Protein 6UBC (pdb70)

Secondary structure (DSSP, 8-state):
-----SS-SSGGG--EEEESSTTHHHHTTS-SEEE-SSSS-S---TTSEE-EE---SS-SSHHHHHHHHHHHT--S--SEEE--B-TT--STT-----HHHHHHHIIIIIGGGGGGTPEEEPPBPTTGGGHHHH-HHHHHHHH-SS--SBEEEEEEESSHHHHHHHHHHHHHHH-S-EEEEEEEEEE-SSS-EE---HHHHHHHHHHHHHHHHH-TTEEEEEE---SSS-GGG-SEETTEE-HHHHHHHHHHHTT-

Radius of gyration: 17.04 Å; Cα contacts (8 Å, |Δi|>4): 560; chains: 1; bounding box: 47×42×43 Å

Solvent-accessible surface area: 10879 Å² total; per-residue (Å²): 173,112,166,188,33,133,10,66,75,22,0,85,46,24,25,1,0,0,0,11,43,104,4,5,77,74,0,101,53,58,2,0,0,11,2,7,37,47,3,71,10,94,21,96,15,113,58,17,15,40,0,14,1,0,17,0,35,11,121,68,84,95,67,2,45,70,40,34,72,48,2,139,73,30,133,104,48,10,64,2,0,1,0,0,10,23,4,22,28,85,84,131,45,5,1,87,10,65,27,66,92,0,5,74,28,0,40,74,18,0,9,63,45,90,123,114,16,4,4,0,0,0,0,0,3,23,68,10,16,49,0,89,168,64,128,20,0,39,34,0,36,98,92,17,107,44,48,5,18,0,0,1,2,2,0,14,27,58,50,37,112,14,0,100,68,0,0,56,37,3,76,121,67,45,46,59,39,0,0,0,1,14,0,0,2,0,49,43,98,118,108,103,85,31,9,82,77,46,78,72,0,30,76,7,0,72,62,0,0,47,22,0,29,90,20,127,63,0,40,0,0,0,0,4,45,26,153,57,38,7,104,64,5,70,3,34,54,159,62,55,27,28,96,0,0,93,18,0,38,92,2,1,44,137,89,97

Organism: Cryptococcus neoformans (strain H99 / ATCC 208821 / CBS 10515 / FGSC 9487) (NCBI:txid235443)

Foldseek 3Di:
DDDFFPADLQALQAQEEAEAALCCVVQAPLHAEYEHQAQWHPHDGPSHFTAGEQAEPQPLDNRNVNRLVVLQPDPDQGSEYEYYEACVDNDPSHHVNQLLSRQVCCQPRVQVSVVVRYQYEYYEHPCQLCCVPSVSVVVSQVRHPHHHQEYEYAQAELDVVSVCSRLCSRCVVPVHAYEDAEYAHFHPVPHTHADADLVSLLVRLLVVLVVLVVDPSYSHYYYHCDPDHYPSSHCADPSDGHPSVVSNSVNSNVPD

Structure (mmCIF, N/CA/C/O backbone):
data_6UBC
#
_entry.id   6UBC
#
_cell.length_a   118.410
_cell.length_b   118.410
_cell.length_c   118.410
_cell.angle_alpha   90.000
_cell.angle_beta   90.000
_cell.angle_gamma   90.000
#
_symmetry.space_group_name_H-M   'I 2 3'
#
loop_
_entity.id
_entity.type
_entity.pdbx_description
1 polymer 'Glyco_hydro_cc domain-containing protein'
2 water water
#
loop_
_atom_site.group_PDB
_atom_site.id
_atom_site.type_symbol
_atom_site.label_atom_id
_atom_site.label_alt_id
_atom_site.label_comp_id
_atom_site.label_asym_id
_atom_site.label_entity_id
_atom_site.label_seq_id
_atom_site.pdbx_PDB_ins_code
_atom_site.Cartn_x
_atom_site.Cartn_y
_atom_site.Cartn_z
_atom_site.occupancy
_atom_site.B_iso_or_equiv
_atom_site.auth_seq_id
_atom_site.auth_comp_id
_atom_site.auth_asym_id
_atom_site.auth_atom_id
_atom_site.pdbx_PDB_model_num
ATOM 1 N N . SER A 1 185 ? 20.879 11.790 72.062 1.00 47.52 184 SER A N 1
ATOM 2 C CA . SER A 1 185 ? 21.460 11.450 70.712 1.00 52.59 184 SER A CA 1
ATOM 3 C C . SER A 1 185 ? 20.354 10.847 69.835 1.00 51.93 184 SER A C 1
ATOM 4 O O . SER A 1 185 ? 19.272 10.470 70.372 1.00 50.20 184 SER A O 1
ATOM 7 N N . SER A 1 186 ? 20.549 10.815 68.524 1.00 48.78 185 SER A N 1
ATOM 8 C CA . SER A 1 186 ? 19.491 10.282 67.631 1.00 51.33 185 SER A CA 1
ATOM 9 C C . SER A 1 186 ? 19.653 8.749 67.470 1.00 51.98 185 SER A C 1
ATOM 10 O O . SER A 1 186 ? 20.739 8.215 67.848 1.00 47.78 185 SER A O 1
ATOM 13 N N . SER A 1 187 ? 18.615 8.068 66.930 1.00 52.22 186 SER A N 1
ATOM 14 C CA . SER A 1 187 ? 18.574 6.585 66.708 1.00 51.77 186 SER A CA 1
ATOM 15 C C . SER A 1 187 ? 19.524 6.202 65.544 1.00 49.28 186 SER A C 1
ATOM 16 O O . SER A 1 187 ? 19.682 7.112 64.680 1.00 46.04 186 SER A O 1
ATOM 19 N N . ASN A 1 192 ? 23.939 4.400 56.571 1.00 64.71 191 ASN A N 1
ATOM 20 C CA . ASN A 1 192 ? 24.795 5.464 57.171 1.00 61.36 191 ASN A CA 1
ATOM 21 C C . ASN A 1 192 ? 26.250 4.985 57.262 1.00 64.93 191 ASN A C 1
ATOM 22 O O . ASN A 1 192 ? 26.553 3.879 57.789 1.00 66.65 191 ASN A O 1
ATOM 27 N N . SER A 1 193 ? 27.149 5.848 56.851 1.00 61.55 192 SER A N 1
ATOM 28 C CA . SER A 1 193 ? 28.599 5.642 57.028 1.00 53.75 192 SER A CA 1
ATOM 29 C C . SER A 1 193 ? 29.041 5.518 58.511 1.00 58.61 192 SER A C 1
ATOM 30 O O . SER A 1 193 ? 28.650 6.304 59.432 1.00 53.27 192 SER A O 1
ATOM 33 N N . THR A 1 194 ? 29.957 4.593 58.757 1.00 55.61 193 THR A N 1
ATOM 34 C CA . THR A 1 194 ? 30.780 4.631 59.984 1.00 59.54 193 THR A CA 1
ATOM 35 C C . THR A 1 194 ? 31.676 5.865 59.938 1.00 56.76 193 THR A C 1
ATOM 36 O O . THR A 1 194 ? 32.137 6.312 61.039 1.00 52.78 193 THR A O 1
ATOM 40 N N . GLY A 1 195 ? 31.997 6.293 58.705 1.00 47.12 194 GLY A N 1
ATOM 41 C CA . GLY A 1 195 ? 32.958 7.363 58.458 1.00 43.34 194 GLY A CA 1
ATOM 42 C C . GLY A 1 195 ? 32.273 8.703 58.426 1.00 34.20 194 GLY A C 1
ATOM 43 O O . GLY A 1 195 ? 31.116 8.762 58.068 1.00 34.52 194 GLY A O 1
ATOM 44 N N . SER A 1 196 ? 32.996 9.712 58.824 1.00 32.52 195 SER A N 1
ATOM 45 C CA . SER A 1 196 ? 32.703 11.135 58.656 1.00 32.17 195 SER A CA 1
ATOM 46 C C . SER A 1 196 ? 33.266 11.615 57.295 1.00 32.74 195 SER A C 1
ATOM 47 O O . SER A 1 196 ? 34.267 11.026 56.732 1.00 29.74 195 SER A O 1
ATOM 50 N N . TYR A 1 197 ? 32.718 12.713 56.816 1.00 30.04 196 TYR A N 1
ATOM 51 C CA . TYR A 1 197 ? 33.135 13.329 55.531 1.00 27.89 196 TYR A CA 1
ATOM 52 C C . TYR A 1 197 ? 34.559 13.874 55.697 1.00 28.37 196 TYR A C 1
ATOM 53 O O . TYR A 1 197 ? 35.263 13.950 54.689 1.00 27.38 196 TYR A O 1
ATOM 62 N N . THR A 1 198 ? 34.946 14.305 56.898 1.00 27.74 197 THR A N 1
ATOM 63 C CA . THR A 1 198 ? 36.354 14.565 57.256 1.00 26.90 197 THR A CA 1
ATOM 64 C C . THR A 1 198 ? 36.875 13.383 58.061 1.00 27.63 197 THR A C 1
ATOM 65 O O . THR A 1 198 ? 36.529 13.260 59.241 1.00 27.89 197 THR A O 1
ATOM 69 N N . PRO A 1 199 ? 37.650 12.445 57.471 1.00 27.18 198 PRO A N 1
ATOM 70 C CA . PRO A 1 199 ? 38.033 11.224 58.190 1.00 27.17 198 PRO A CA 1
ATOM 71 C C . PRO A 1 199 ? 38.757 11.527 59.505 1.00 25.79 198 PRO A C 1
ATOM 72 O O . PRO A 1 199 ? 39.746 12.302 59.505 1.00 26.38 198 PRO A O 1
ATOM 76 N N . ASN A 1 200 ? 38.223 10.985 60.593 1.00 26.43 199 ASN A N 1
ATOM 77 C CA . ASN A 1 200 ? 38.892 11.079 61.915 1.00 28.66 199 ASN A CA 1
ATOM 78 C C . ASN A 1 200 ? 38.998 12.550 62.340 1.00 28.84 199 ASN A C 1
ATOM 79 O O . ASN A 1 200 ? 39.805 12.881 63.239 1.00 29.82 199 ASN A O 1
ATOM 84 N N . GLY A 1 201 ? 38.227 13.423 61.727 1.00 28.53 200 GLY A N 1
ATOM 85 C CA . GLY A 1 201 ? 38.247 14.869 62.028 1.00 29.06 200 GLY A CA 1
ATOM 86 C C . GLY A 1 201 ? 39.546 15.550 61.656 1.00 28.36 200 GLY A C 1
ATOM 87 O O . GLY A 1 201 ? 39.842 16.628 62.192 1.00 29.28 200 GLY A O 1
ATOM 88 N N . ILE A 1 202 ? 40.282 14.996 60.682 1.00 27.45 201 ILE A N 1
ATOM 89 C CA . ILE A 1 202 ? 41.549 15.609 60.188 1.00 24.90 201 ILE A CA 1
ATOM 90 C C . ILE A 1 202 ? 41.416 15.734 58.665 1.00 25.11 201 ILE A C 1
ATOM 91 O O . ILE A 1 202 ? 41.371 14.703 58.003 1.00 24.35 201 ILE A O 1
ATOM 96 N N . LYS A 1 203 ? 41.340 16.944 58.159 1.00 23.62 202 LYS A N 1
ATOM 97 C CA . LYS A 1 203 ? 41.146 17.105 56.689 1.00 26.07 202 LYS A CA 1
ATOM 98 C C . LYS A 1 203 ? 42.362 16.537 55.971 1.00 24.29 202 LYS A C 1
ATOM 99 O O . LYS A 1 203 ? 42.210 16.034 54.846 1.00 23.57 202 LYS A O 1
ATOM 105 N N . ALA A 1 204 ? 43.550 16.746 56.523 1.00 25.43 203 ALA A N 1
ATOM 106 C CA . ALA A 1 204 ? 44.776 16.498 55.744 1.00 24.20 203 ALA A CA 1
ATOM 107 C C . ALA A 1 204 ? 44.938 14.999 55.517 1.00 24.52 203 ALA A C 1
ATOM 108 O O . ALA A 1 204 ? 44.794 14.198 56.465 1.00 23.28 203 ALA A O 1
ATOM 110 N N . GLY A 1 205 ? 45.317 14.624 54.304 1.00 23.06 204 GLY A N 1
ATOM 111 C CA . GLY A 1 205 ? 45.670 13.257 53.982 1.00 22.90 204 GLY A CA 1
ATOM 112 C C . GLY A 1 205 ? 46.902 13.206 53.081 1.00 22.54 204 GLY A C 1
ATOM 113 O O . GLY A 1 205 ? 47.534 14.245 52.830 1.00 23.01 204 GLY A O 1
ATOM 114 N N . VAL A 1 206 ? 47.124 12.040 52.495 1.00 23.87 205 VAL A N 1
ATOM 115 C CA . VAL A 1 206 ? 48.238 11.948 51.523 1.00 24.95 205 VAL A CA 1
ATOM 116 C C . VAL A 1 206 ? 47.904 10.890 50.490 1.00 25.48 205 VAL A C 1
ATOM 117 O O . VAL A 1 206 ? 47.167 9.956 50.820 1.00 24.59 205 VAL A O 1
ATOM 121 N N . SER A 1 207 ? 48.492 11.041 49.311 1.00 24.78 206 SER A N 1
ATOM 122 C CA . SER A 1 207 ? 48.462 10.071 48.209 1.00 23.69 206 SER A CA 1
ATOM 123 C C . SER A 1 207 ? 49.804 9.343 48.196 1.00 24.23 206 SER A C 1
ATOM 124 O O . SER A 1 207 ? 50.822 10.026 48.359 1.00 23.77 206 SER A O 1
ATOM 127 N N . GLY A 1 208 ? 49.776 8.009 48.119 1.00 23.73 207 GLY A N 1
ATOM 128 C CA . GLY A 1 208 ? 50.983 7.17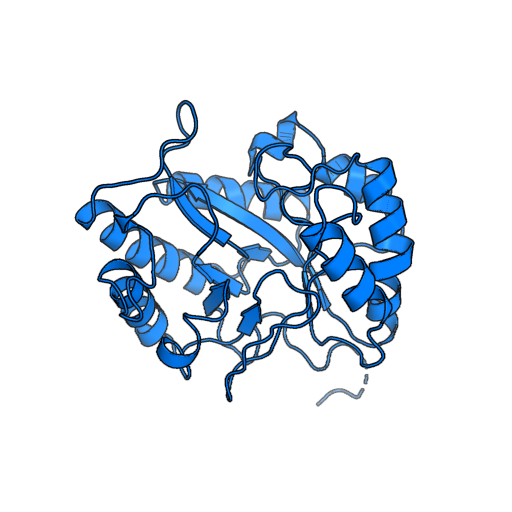8 48.062 1.00 26.27 207 GLY A CA 1
ATOM 129 C C . GLY A 1 208 ? 51.253 6.557 49.425 1.00 26.87 207 GLY A C 1
ATOM 130 O O . GLY A 1 208 ? 50.676 7.034 50.464 1.00 28.54 207 GLY A O 1
ATOM 131 N N . ASP A 1 209 ? 52.083 5.529 49.446 1.00 25.67 208 ASP A N 1
ATOM 132 C CA . ASP A 1 209 ? 52.408 4.792 50.700 1.00 25.60 208 ASP A CA 1
ATOM 133 C C . ASP A 1 209 ? 53.705 5.254 51.343 1.00 26.44 208 ASP A C 1
ATOM 134 O O . ASP A 1 209 ? 53.754 5.308 52.576 1.00 27.47 208 ASP A O 1
ATOM 139 N N . ASP A 1 210 ? 54.677 5.671 50.560 1.00 25.03 209 ASP A N 1
ATOM 140 C CA . ASP A 1 210 ? 55.995 6.057 51.116 1.00 29.97 209 ASP A CA 1
ATOM 141 C C . ASP A 1 210 ? 55.835 7.171 52.136 1.00 28.70 209 ASP A C 1
ATOM 142 O O . ASP A 1 210 ? 56.557 7.184 53.128 1.00 26.99 209 ASP A O 1
ATOM 147 N N . PRO A 1 211 ? 54.931 8.159 51.942 1.00 27.86 210 PRO A N 1
ATOM 148 C CA . PRO A 1 211 ? 54.813 9.233 52.930 1.00 27.31 210 PRO A CA 1
ATOM 149 C C . PRO A 1 211 ? 54.226 8.853 54.293 1.00 26.54 210 PRO A C 1
ATOM 150 O O . PRO A 1 211 ? 54.446 9.613 55.265 1.00 26.16 210 PRO A O 1
ATOM 154 N N . LEU A 1 212 ? 53.546 7.708 54.398 1.00 26.48 211 LEU A N 1
ATOM 155 C CA . LEU A 1 212 ? 52.699 7.463 55.590 1.00 26.83 211 LEU A CA 1
ATOM 156 C C . LEU A 1 212 ? 53.537 7.450 56.865 1.00 27.64 211 LEU A C 1
ATOM 157 O O . LEU A 1 212 ? 53.109 8.032 57.871 1.00 27.88 211 LEU A O 1
ATOM 162 N N . SER A 1 213 ? 54.668 6.745 56.857 1.00 26.79 212 SER A N 1
ATOM 163 C CA . SER A 1 213 ? 55.498 6.570 58.066 1.00 27.48 212 SER A CA 1
ATOM 164 C C . SER A 1 213 ? 55.885 7.973 58.556 1.00 27.56 212 SER A C 1
ATOM 165 O O . SER A 1 213 ? 56.091 8.142 59.771 1.00 28.18 212 SER A O 1
ATOM 168 N N . PHE A 1 214 ? 56.020 8.941 57.654 1.00 25.55 213 PHE A N 1
ATOM 169 C CA . PHE A 1 214 ? 56.473 10.318 57.988 1.00 24.81 213 PHE A CA 1
ATOM 170 C C . PHE A 1 214 ? 55.329 11.172 58.505 1.00 26.14 213 PHE A C 1
ATOM 171 O O . PHE A 1 214 ? 55.585 12.016 59.409 1.00 25.59 213 PHE A O 1
ATOM 179 N N . LEU A 1 215 ? 54.119 10.996 57.985 1.00 23.98 214 LEU A N 1
ATOM 180 C CA . LEU A 1 215 ? 52.997 11.932 58.288 1.00 25.74 214 LEU A CA 1
ATOM 181 C C . LEU A 1 215 ? 52.096 11.383 59.395 1.00 26.95 214 LEU A C 1
ATOM 182 O O . LEU A 1 215 ? 51.175 12.100 59.842 1.00 25.77 214 LEU A O 1
ATOM 187 N N . GLN A 1 216 ? 52.315 10.140 59.780 1.00 27.58 215 GLN A N 1
ATOM 188 C CA . GLN A 1 216 ? 51.482 9.440 60.778 1.00 30.26 215 GLN A CA 1
ATOM 189 C C . GLN A 1 216 ? 51.279 10.353 62.002 1.00 29.41 215 GLN A C 1
ATOM 190 O O . GLN A 1 216 ? 52.187 11.072 62.485 1.00 27.58 215 GLN A O 1
ATOM 196 N N . GLY A 1 217 ? 50.049 10.354 62.477 1.00 25.90 216 GLY A N 1
ATOM 197 C CA . GLY A 1 217 ? 49.658 11.168 63.628 1.00 28.28 216 GLY A CA 1
ATOM 198 C C . GLY A 1 217 ? 49.174 12.548 63.187 1.00 28.74 216 GLY A C 1
ATOM 199 O O . GLY A 1 217 ? 48.673 13.279 64.020 1.00 31.46 216 GLY A O 1
ATOM 200 N N . HIS A 1 218 ? 49.327 12.978 61.948 1.00 25.16 217 HIS A N 1
ATOM 201 C CA . HIS A 1 218 ? 48.900 14.353 61.543 1.00 25.13 217 HIS A CA 1
ATOM 202 C C . HIS A 1 218 ? 47.955 14.299 60.329 1.00 25.63 217 HIS A C 1
ATOM 203 O O . HIS A 1 218 ? 47.745 15.324 59.741 1.00 26.33 217 HIS A O 1
ATOM 210 N N . ILE A 1 219 ? 47.455 13.110 59.969 1.00 26.35 218 ILE A N 1
ATOM 211 C CA . ILE A 1 219 ? 46.596 12.930 58.774 1.00 26.07 218 ILE A CA 1
ATOM 212 C C . ILE A 1 219 ? 45.370 12.131 59.173 1.00 27.02 218 ILE A C 1
ATOM 213 O O . ILE A 1 219 ? 45.483 11.291 60.153 1.00 26.72 218 ILE A O 1
ATOM 218 N N . GLY A 1 220 ? 44.234 12.387 58.512 1.00 25.03 219 GLY A N 1
ATOM 219 C CA . GLY A 1 220 ? 43.000 11.635 58.749 1.00 25.47 219 GLY A CA 1
ATOM 220 C C . GLY A 1 220 ? 42.852 10.381 57.904 1.00 25.29 219 GLY A C 1
ATOM 221 O O . GLY A 1 220 ? 42.037 9.501 58.274 1.00 26.11 219 GLY A O 1
ATOM 222 N N . TRP A 1 221 ? 43.589 10.297 56.786 1.00 24.74 220 TRP A N 1
ATOM 223 C CA . TRP A 1 221 ? 43.267 9.354 55.704 1.00 22.89 220 TRP A CA 1
ATOM 224 C C . TRP A 1 221 ? 44.403 9.292 54.710 1.00 22.64 220 TRP A C 1
ATOM 225 O O . TRP A 1 221 ? 45.288 10.225 54.703 1.00 23.11 220 TRP A O 1
ATOM 236 N N . TYR A 1 222 ? 44.359 8.236 53.908 1.00 22.50 221 TYR A N 1
ATOM 237 C CA . TYR A 1 222 ? 45.381 7.999 52.889 1.00 23.93 221 TYR A CA 1
ATOM 238 C C . TYR A 1 222 ? 44.870 7.044 51.834 1.00 23.16 221 TYR A C 1
ATOM 239 O O . TYR A 1 222 ? 43.976 6.235 52.049 1.00 23.04 221 TYR A O 1
ATOM 248 N N . TYR A 1 223 ? 45.504 7.131 50.677 1.00 23.17 222 TYR A N 1
ATOM 249 C CA . TYR A 1 223 ? 45.227 6.206 49.551 1.00 23.24 222 TYR A CA 1
ATOM 250 C C . TYR A 1 223 ? 46.456 6.182 48.663 1.00 23.29 222 TYR A C 1
ATOM 251 O O . TYR A 1 223 ? 47.285 7.157 48.733 1.00 22.96 222 TYR A O 1
ATOM 260 N N . ASP A 1 224 ? 46.517 5.174 47.795 1.00 22.00 223 ASP A N 1
ATOM 261 C CA . ASP A 1 224 ? 47.733 4.927 46.979 1.00 21.94 223 ASP A CA 1
ATOM 262 C C . ASP A 1 224 ? 47.360 4.513 45.546 1.00 21.85 223 ASP A C 1
ATOM 263 O O . ASP A 1 224 ? 48.198 3.864 44.890 1.00 23.20 223 ASP A O 1
ATOM 268 N N . TRP A 1 225 ? 46.130 4.805 45.149 1.00 22.25 224 TRP A N 1
ATOM 269 C CA . TRP A 1 225 ? 45.554 4.547 43.807 1.00 21.71 224 TRP A CA 1
ATOM 270 C C . TRP A 1 225 ? 45.229 3.068 43.619 1.00 22.73 224 TRP A C 1
ATOM 271 O O . TRP A 1 225 ? 44.576 2.767 42.620 1.00 24.01 224 TRP A O 1
ATOM 282 N N . ASN A 1 226 ? 45.601 2.201 44.560 1.00 21.89 225 ASN A N 1
ATOM 283 C CA . ASN A 1 226 ? 45.232 0.757 44.479 1.00 24.34 225 ASN A CA 1
ATOM 284 C C . ASN A 1 226 ? 43.810 0.539 45.034 1.00 25.48 225 ASN A C 1
ATOM 285 O O . ASN A 1 226 ? 43.232 1.427 45.771 1.00 25.02 225 ASN A O 1
ATOM 290 N N . ALA A 1 227 ? 43.262 -0.653 44.801 1.00 26.22 226 ALA A N 1
ATOM 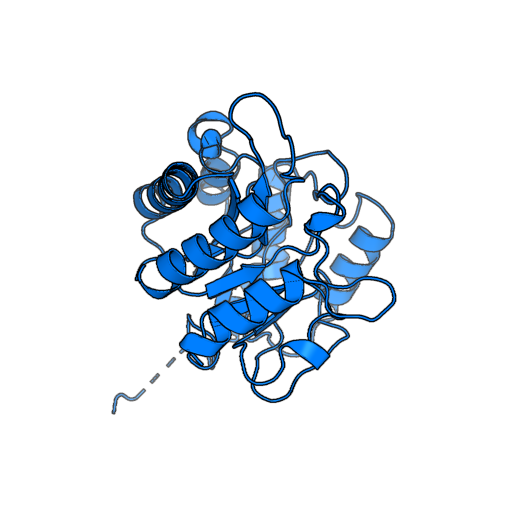291 C CA . ALA A 1 227 ? 41.926 -1.014 45.314 1.00 25.40 226 ALA A CA 1
ATOM 292 C C . ALA A 1 227 ? 41.896 -0.830 46.830 1.00 26.89 226 ALA A C 1
ATOM 293 O O . ALA A 1 227 ? 40.892 -0.236 47.363 1.00 27.08 226 ALA A O 1
ATOM 295 N N . THR A 1 228 ? 42.948 -1.291 47.501 1.00 27.22 227 THR A N 1
ATOM 296 C CA . THR A 1 228 ? 43.178 -1.140 48.946 1.00 27.73 227 THR A CA 1
ATOM 297 C C . THR A 1 228 ? 44.584 -0.611 49.125 1.00 27.67 227 THR A C 1
ATOM 298 O O . THR A 1 228 ? 45.480 -1.161 48.507 1.00 26.71 227 THR A O 1
ATOM 302 N N . PRO A 1 229 ? 44.862 0.392 49.977 1.00 27.62 228 PRO A N 1
ATOM 303 C CA . PRO A 1 229 ? 46.244 0.812 50.147 1.00 28.18 228 PRO A CA 1
ATOM 304 C C . PRO A 1 229 ? 47.094 -0.331 50.685 1.00 29.24 228 PRO A C 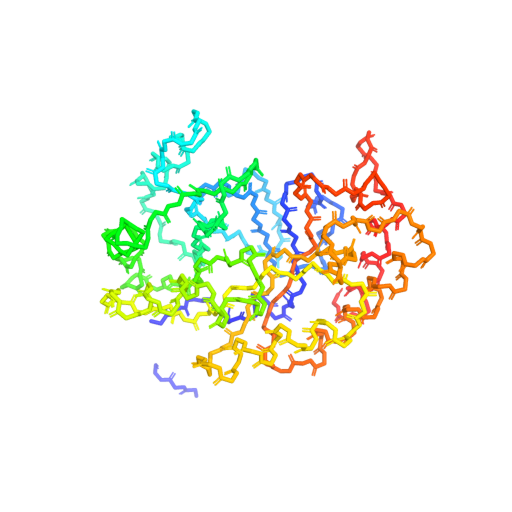1
ATOM 305 O O . PRO A 1 229 ? 46.646 -0.986 51.605 1.00 29.43 228 PRO A O 1
ATOM 309 N N . SER A 1 230 ? 48.328 -0.436 50.193 1.00 28.55 229 SER A N 1
ATOM 310 C CA . SER A 1 230 ? 49.279 -1.475 50.627 1.00 28.01 229 SER A CA 1
ATOM 311 C C . SER A 1 230 ? 49.894 -1.050 51.956 1.00 29.18 229 SER A C 1
ATOM 312 O O . SER A 1 230 ? 50.311 -1.919 52.743 1.00 29.67 229 SER A O 1
ATOM 315 N N . GLY A 1 231 ? 49.980 0.264 52.180 1.00 26.41 230 GLY A N 1
ATOM 316 C CA . GLY A 1 231 ? 50.547 0.862 53.389 1.00 30.45 230 GLY A CA 1
ATOM 317 C C . GLY A 1 231 ? 49.470 0.960 54.453 1.00 29.84 230 GLY A C 1
ATOM 318 O O . GLY A 1 231 ? 48.313 0.667 54.188 1.00 31.12 230 GLY A O 1
ATOM 319 N N . SER A 1 232 ? 49.867 1.313 55.652 1.00 32.22 231 SER A N 1
ATOM 320 C CA . SER A 1 232 ? 48.907 1.382 56.766 1.00 33.64 231 SER A CA 1
ATOM 321 C C . SER A 1 232 ? 49.466 2.411 57.715 1.00 34.99 231 SER A C 1
ATOM 322 O O . SER A 1 232 ? 50.700 2.603 57.765 1.00 35.45 231 SER A O 1
ATOM 325 N N . ALA A 1 233 ? 48.579 3.060 58.423 1.00 35.94 232 ALA A N 1
ATOM 326 C CA . ALA A 1 233 ? 48.950 3.979 59.511 1.00 37.58 232 ALA A CA 1
ATOM 327 C C . ALA A 1 233 ? 47.863 3.877 60.569 1.00 35.11 232 ALA A C 1
ATOM 328 O O . ALA A 1 233 ? 46.706 4.133 60.219 1.00 34.65 232 ALA A O 1
ATOM 330 N N . SER A 1 234 ? 48.238 3.625 61.811 1.00 34.28 233 SER A N 1
ATOM 331 C CA . SER A 1 234 ? 47.302 3.846 62.946 1.00 34.81 233 SER A CA 1
ATOM 332 C C . SER A 1 234 ? 46.875 5.343 63.022 1.00 32.20 233 SER A C 1
ATOM 333 O O . SER A 1 234 ? 47.751 6.173 62.880 1.00 33.37 233 SER A O 1
ATOM 336 N N . GLY A 1 235 ? 45.581 5.656 63.266 1.00 32.41 234 GLY A N 1
ATOM 337 C CA . GLY A 1 235 ? 45.060 7.023 63.541 1.00 32.51 234 GLY A CA 1
ATOM 338 C C . GLY A 1 235 ? 44.394 7.631 62.317 1.00 32.04 234 GLY A C 1
ATOM 339 O O . GLY A 1 235 ? 43.625 8.633 62.401 1.00 31.14 234 GLY A O 1
ATOM 340 N N . ALA A 1 236 ? 44.588 6.975 61.188 1.00 29.52 235 ALA A N 1
ATOM 341 C CA . ALA A 1 236 ? 44.095 7.460 59.884 1.00 28.05 235 ALA A CA 1
ATOM 342 C C . ALA A 1 236 ? 43.288 6.351 59.199 1.00 27.33 235 ALA A C 1
ATOM 343 O O . ALA A 1 236 ? 43.533 5.179 59.440 1.00 30.31 235 ALA A O 1
ATOM 345 N N . SER A 1 237 ? 42.373 6.714 58.309 1.00 26.58 236 SER A N 1
ATOM 346 C CA . SER A 1 237 ? 41.542 5.711 57.571 1.00 27.34 236 SER A CA 1
ATOM 347 C C . SER A 1 237 ? 42.133 5.428 56.177 1.00 25.48 236 SER A C 1
ATOM 348 O O . SER A 1 237 ? 42.357 6.387 55.406 1.00 24.53 236 SER A O 1
ATOM 351 N N . ALA A 1 238 ? 42.339 4.150 55.848 1.00 25.13 237 ALA A N 1
ATOM 352 C CA . ALA A 1 238 ? 42.593 3.693 54.465 1.00 24.52 237 ALA A CA 1
ATOM 353 C C . ALA A 1 238 ? 41.401 4.037 53.605 1.00 25.55 237 ALA A C 1
ATOM 354 O O . ALA A 1 238 ? 40.253 3.690 53.978 1.00 26.08 237 ALA A O 1
ATOM 356 N N . VAL A 1 239 ? 41.648 4.618 52.431 1.00 23.66 238 VAL A N 1
ATOM 357 C CA . VAL A 1 239 ? 40.573 4.930 51.470 1.00 22.77 238 VAL A CA 1
ATOM 358 C C . VAL A 1 239 ? 40.777 4.028 50.266 1.00 21.55 238 VAL A C 1
ATOM 359 O O . VAL A 1 239 ? 41.892 3.949 49.725 1.00 21.95 238 VAL A O 1
ATOM 363 N N . ASN A 1 240 ? 39.727 3.338 49.843 1.00 23.13 239 ASN A N 1
ATOM 364 C CA . ASN A 1 240 ? 39.776 2.416 48.692 1.00 23.33 239 ASN A CA 1
ATOM 365 C C . ASN A 1 240 ? 39.569 3.225 47.410 1.00 24.40 239 ASN A C 1
ATOM 366 O O . ASN A 1 240 ? 39.043 4.370 47.430 1.00 23.56 239 ASN A O 1
ATOM 371 N N . MET A 1 241 ? 39.962 2.657 46.291 1.00 22.89 240 MET A N 1
ATOM 372 C CA . MET A 1 241 ? 39.847 3.381 45.008 1.00 23.68 240 MET A CA 1
ATOM 373 C C . MET A 1 241 ? 39.692 2.422 43.843 1.00 24.19 240 MET A C 1
ATOM 374 O O . MET A 1 241 ? 40.257 1.319 43.894 1.00 24.76 240 MET A O 1
ATOM 379 N N . LEU A 1 242 ? 38.863 2.822 42.876 1.00 22.53 241 LEU A N 1
ATOM 380 C CA . LEU A 1 242 ? 38.845 2.182 41.532 1.00 23.32 241 LEU A CA 1
ATOM 381 C C . LEU A 1 242 ? 39.440 3.158 40.531 1.00 22.34 241 LEU A C 1
ATOM 382 O O . LEU A 1 242 ? 38.762 4.138 40.148 1.00 21.67 241 LEU A O 1
ATOM 387 N N . TRP A 1 243 ? 40.676 2.893 40.108 1.00 24.10 242 TRP A N 1
ATOM 388 C CA . TRP A 1 243 ? 41.446 3.842 39.274 1.00 23.31 242 TRP A CA 1
ATOM 389 C C . TRP A 1 243 ? 40.818 3.987 37.883 1.00 23.67 242 TRP A C 1
ATOM 390 O O . TRP A 1 243 ? 40.657 5.144 37.368 1.00 23.85 242 TRP A O 1
ATOM 401 N N . GLY A 1 244 ? 40.413 2.867 37.310 1.00 23.90 243 GLY A N 1
ATOM 402 C CA . GLY A 1 244 ? 39.937 2.861 35.928 1.00 23.04 243 GLY A CA 1
ATOM 403 C C . GLY A 1 244 ? 39.152 1.619 35.548 1.00 25.41 243 GLY A C 1
ATOM 404 O O . GLY A 1 244 ? 38.551 0.944 36.414 1.00 26.51 243 GLY A O 1
ATOM 405 N N . ALA A 1 245 ? 39.026 1.483 34.235 1.00 26.50 244 ALA A N 1
ATOM 406 C CA . ALA A 1 245 ? 38.121 0.535 33.556 1.00 29.92 244 ALA A CA 1
ATOM 407 C C . ALA A 1 245 ? 38.904 -0.756 33.313 1.00 34.48 244 ALA A C 1
ATOM 408 O O . ALA A 1 245 ? 38.302 -1.734 32.895 1.00 35.23 244 ALA A O 1
ATOM 410 N N . GLY A 1 246 ? 40.210 -0.725 33.548 1.00 34.59 245 GLY A N 1
ATOM 411 C CA . GLY A 1 246 ? 41.028 -1.961 33.539 1.00 40.29 245 GLY A CA 1
ATOM 412 C C . GLY A 1 246 ? 41.664 -2.270 32.183 1.00 37.49 245 GLY A C 1
ATOM 413 O O . GLY A 1 246 ? 41.980 -3.450 32.005 1.00 47.41 245 GLY A O 1
ATOM 414 N N . THR A 1 247 ? 41.991 -1.301 31.324 1.00 43.01 246 THR A N 1
ATOM 415 C CA . THR A 1 247 ? 42.615 -1.587 29.992 1.00 43.70 246 THR A CA 1
ATOM 416 C C . THR A 1 247 ? 43.751 -0.657 29.568 1.00 46.18 246 THR A C 1
ATOM 417 O O . THR A 1 247 ? 44.294 -0.901 28.495 1.00 52.32 246 THR A O 1
ATOM 421 N N . VAL A 1 248 ? 44.154 0.326 30.353 1.00 39.58 247 VAL A N 1
ATOM 422 C CA . VAL A 1 248 ? 45.210 1.314 29.995 1.00 41.66 247 VAL A CA 1
ATOM 423 C C . VAL A 1 248 ? 46.601 0.680 29.998 1.00 46.22 247 VAL A C 1
ATOM 424 O O . VAL A 1 248 ? 47.457 1.172 29.198 1.00 43.59 247 VAL A O 1
ATOM 428 N N . ASP A 1 249 ? 46.780 -0.377 30.797 1.00 45.58 248 ASP A N 1
ATOM 429 C CA . ASP A 1 249 ? 48.054 -1.107 31.032 1.00 38.79 248 ASP A CA 1
ATOM 430 C C . ASP A 1 249 ? 47.700 -2.186 32.068 1.00 38.68 248 ASP A C 1
ATOM 431 O O . ASP A 1 249 ? 46.501 -2.347 32.440 1.00 36.74 248 ASP A O 1
ATOM 436 N N . SER A 1 250 ? 48.649 -3.046 32.406 1.00 35.66 249 SER A N 1
ATOM 437 C CA . SER A 1 250 ? 48.437 -4.208 33.321 1.00 33.13 249 SER A CA 1
ATOM 438 C C . SER A 1 250 ? 48.179 -3.739 34.790 1.00 29.55 249 SER A C 1
ATOM 439 O O . SER A 1 250 ? 47.513 -4.437 35.554 1.00 30.12 249 SER A O 1
ATOM 442 N N . THR A 1 251 ? 48.656 -2.561 35.172 1.00 30.83 250 THR A N 1
ATOM 443 C CA . THR A 1 251 ? 48.367 -2.016 36.533 1.00 29.25 250 THR A CA 1
ATOM 444 C C . THR A 1 251 ? 46.855 -1.674 36.613 1.00 27.71 250 THR A C 1
ATOM 445 O O . THR A 1 251 ? 46.245 -2.017 37.642 1.00 30.11 250 THR A O 1
ATOM 449 N N . ASP A 1 252 ? 46.286 -1.097 35.564 1.00 27.60 251 ASP A N 1
ATOM 450 C CA . ASP A 1 252 ? 44.824 -0.761 35.489 1.00 29.02 251 ASP A CA 1
ATOM 451 C C . ASP A 1 252 ? 44.037 -2.067 35.602 1.00 29.53 251 ASP A C 1
ATOM 452 O O . ASP A 1 252 ? 43.126 -2.202 36.449 1.00 26.66 251 ASP A O 1
ATOM 457 N N . ALA A 1 253 ? 44.449 -3.100 34.870 1.00 32.91 252 ALA A N 1
ATOM 458 C CA . ALA A 1 253 ? 43.802 -4.427 34.940 1.00 32.98 252 ALA A CA 1
ATOM 459 C C . ALA A 1 253 ? 43.857 -5.009 36.358 1.00 32.51 252 ALA A C 1
ATOM 460 O O . ALA A 1 253 ? 42.840 -5.511 36.869 1.00 30.01 252 ALA A O 1
ATOM 462 N N . SER A 1 254 ? 45.021 -5.001 36.989 1.00 29.45 253 SER A N 1
ATOM 463 C CA . SER A 1 254 ? 45.229 -5.540 38.347 1.00 31.54 253 SER A CA 1
ATOM 464 C C . SER A 1 254 ? 44.341 -4.801 39.374 1.00 28.84 253 SER A C 1
ATOM 465 O O . SER A 1 254 ? 43.812 -5.421 40.321 1.00 28.07 253 SER A O 1
ATOM 468 N N . ARG A 1 255 ? 44.245 -3.458 39.247 1.00 28.18 254 ARG A N 1
ATOM 469 C CA . ARG A 1 255 ? 43.440 -2.651 40.220 1.00 26.12 254 ARG A CA 1
ATOM 470 C C . ARG A 1 255 ? 41.957 -2.968 40.090 1.00 27.41 254 ARG A C 1
ATOM 471 O O . ARG A 1 255 ? 41.292 -3.071 41.142 1.00 28.04 254 ARG A O 1
ATOM 479 N N . LEU A 1 256 ? 41.443 -3.085 38.874 1.00 26.85 255 LEU A N 1
ATOM 480 C CA . LEU A 1 256 ? 39.991 -3.381 38.680 1.00 30.35 255 LEU A CA 1
ATOM 481 C C . LEU A 1 256 ? 39.721 -4.768 39.273 1.00 31.73 255 LEU A C 1
ATOM 482 O O . LEU A 1 256 ? 38.788 -4.968 40.053 1.00 29.18 255 LEU A O 1
ATOM 487 N N . SER A 1 257 ? 40.621 -5.703 39.005 1.00 36.21 256 SER A N 1
ATOM 488 C CA . SER A 1 257 ? 40.420 -7.084 39.463 1.00 36.26 256 SER A CA 1
ATOM 489 C C . SER A 1 257 ? 40.462 -7.129 40.995 1.00 35.81 256 SER A C 1
ATOM 490 O O . SER A 1 257 ? 39.545 -7.749 41.634 1.00 34.11 256 SER A O 1
ATOM 493 N N . ALA A 1 258 ? 41.345 -6.358 41.637 1.00 34.54 257 ALA A N 1
ATOM 494 C CA . ALA A 1 258 ? 41.407 -6.321 43.117 1.00 33.80 257 ALA A CA 1
ATOM 495 C C . ALA A 1 258 ? 40.104 -5.692 43.662 1.00 32.42 257 ALA A C 1
ATOM 496 O O . ALA A 1 258 ? 39.625 -6.079 44.768 1.00 30.06 257 ALA A O 1
ATOM 498 N N . PHE A 1 259 ? 39.634 -4.647 42.989 1.00 30.91 258 PHE A N 1
ATOM 499 C CA . PHE A 1 259 ? 38.432 -3.918 43.453 1.00 30.23 258 PHE A CA 1
ATOM 500 C C . PHE A 1 259 ? 37.234 -4.876 43.426 1.00 30.64 258 PHE A C 1
ATOM 501 O O . PHE A 1 259 ? 36.476 -4.906 44.339 1.00 31.05 258 PHE A O 1
ATOM 509 N N . LYS A 1 260 ? 37.082 -5.593 42.343 1.00 33.94 259 LYS A N 1
ATOM 510 C CA . LYS A 1 260 ? 35.970 -6.572 42.209 1.00 37.25 259 LYS A CA 1
ATOM 511 C C . LYS A 1 260 ? 36.102 -7.674 43.276 1.00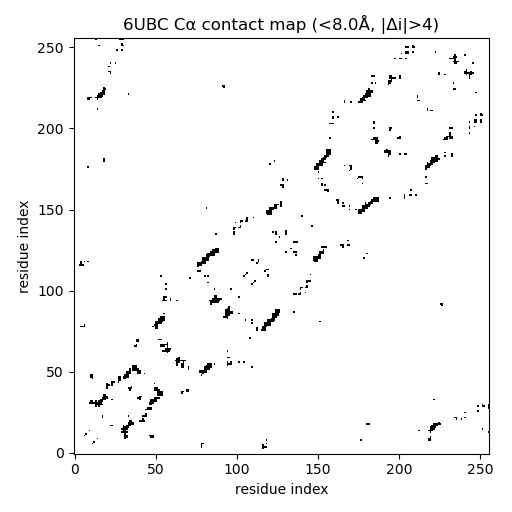 39.89 259 LYS A C 1
ATOM 512 O O . LYS A 1 260 ? 35.039 -8.152 43.656 1.00 42.37 259 LYS A O 1
ATOM 518 N N . ALA A 1 261 ? 37.287 -7.996 43.838 1.00 37.46 260 ALA A N 1
ATOM 519 C CA . ALA A 1 261 ? 37.433 -9.060 44.868 1.00 37.86 260 ALA A CA 1
ATOM 520 C C . ALA A 1 261 ? 37.206 -8.524 46.280 1.00 39.24 260 ALA A C 1
ATOM 521 O O . ALA A 1 261 ? 37.380 -9.295 47.221 1.00 38.60 260 ALA A O 1
ATOM 523 N N . LEU A 1 262 ? 36.890 -7.248 46.469 1.00 33.98 261 LEU A N 1
ATOM 524 C CA . LEU A 1 262 ? 36.631 -6.761 47.830 1.00 37.05 261 LEU A CA 1
ATOM 525 C C . LEU A 1 262 ? 35.454 -7.590 48.377 1.00 39.09 261 LEU A C 1
ATOM 526 O O . LEU A 1 262 ? 34.539 -7.905 47.588 1.00 38.24 261 LEU A O 1
ATOM 531 N N . THR A 1 263 ? 35.548 -7.970 49.647 1.00 44.03 262 THR A N 1
ATOM 532 C CA . THR A 1 263 ? 34.503 -8.733 50.381 1.00 48.28 262 THR A CA 1
ATOM 533 C C . THR A 1 263 ? 34.182 -7.960 51.651 1.00 47.42 262 THR A C 1
ATOM 534 O O . THR A 1 263 ? 33.268 -8.319 52.357 1.00 49.28 262 THR A O 1
ATOM 538 N N . THR A 1 264 ? 34.887 -6.885 51.907 1.00 44.17 263 THR A N 1
ATOM 539 C CA . THR A 1 264 ? 34.672 -6.088 53.123 1.00 43.26 263 THR A CA 1
ATOM 540 C C . THR A 1 264 ? 34.396 -4.632 52.708 1.00 41.86 263 THR A C 1
ATOM 541 O O . THR A 1 264 ? 35.107 -4.085 51.851 1.00 41.38 263 THR A O 1
ATOM 545 N N . ALA A 1 265 ? 33.345 -4.037 53.229 1.00 39.18 264 ALA A N 1
ATOM 546 C CA . ALA A 1 265 ? 32.832 -2.758 52.734 1.00 38.15 264 ALA A CA 1
ATOM 547 C C . ALA A 1 265 ? 33.844 -1.646 53.039 1.00 37.31 264 ALA A C 1
ATOM 548 O O . ALA A 1 265 ? 34.178 -1.357 54.188 1.00 34.42 264 ALA A O 1
ATOM 550 N N . PRO A 1 266 ? 34.346 -0.925 52.023 1.00 32.00 265 PRO A N 1
ATOM 551 C CA . PRO A 1 266 ? 35.149 0.263 52.301 1.00 29.12 265 PRO A CA 1
ATOM 552 C C . PRO A 1 266 ? 34.414 1.295 53.170 1.00 30.30 265 PRO A C 1
ATOM 553 O O . PRO A 1 266 ? 33.173 1.388 53.071 1.00 31.02 265 PRO A O 1
ATOM 557 N N . GLN A 1 267 ? 35.130 2.054 53.989 1.00 28.53 266 GLN A N 1
ATOM 558 C CA . GLN A 1 267 ? 34.585 3.329 54.545 1.00 29.87 266 GLN A CA 1
ATOM 559 C C . GLN A 1 267 ? 34.453 4.393 53.450 1.00 29.18 266 GLN A C 1
ATOM 560 O O . GLN A 1 267 ? 33.417 5.044 53.412 1.00 26.55 266 GLN A O 1
ATOM 566 N N . TY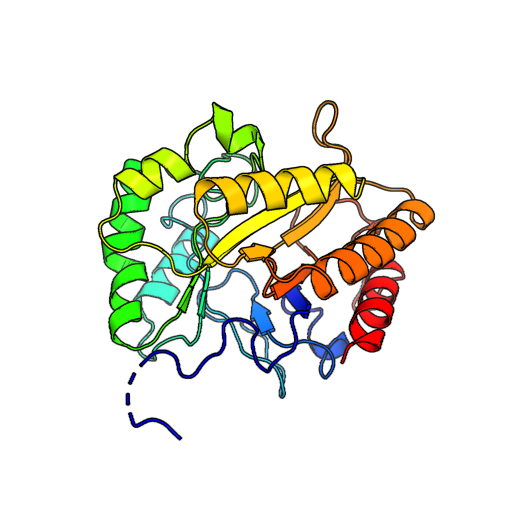R A 1 268 ? 35.414 4.477 52.525 1.00 29.24 267 TYR A N 1
ATOM 567 C CA . TYR A 1 268 ? 35.484 5.503 51.454 1.00 24.81 267 TYR A CA 1
ATOM 568 C C . TYR A 1 268 ? 35.927 4.860 50.137 1.00 25.98 267 TYR A C 1
ATOM 569 O O . TYR A 1 268 ? 36.868 4.041 50.129 1.00 26.31 267 TYR A O 1
ATOM 578 N N . ILE A 1 269 ? 35.323 5.294 49.024 1.00 23.47 268 ILE A N 1
ATOM 579 C CA . ILE A 1 269 ? 35.754 4.843 47.676 1.00 23.75 268 ILE A CA 1
ATOM 580 C C . ILE A 1 269 ? 35.991 6.069 46.824 1.00 24.23 268 ILE A C 1
ATOM 581 O O . ILE A 1 269 ? 35.013 6.848 46.644 1.00 23.13 268 ILE A O 1
ATOM 586 N N . ILE A 1 270 ? 37.232 6.268 46.386 1.00 22.58 269 ILE A N 1
ATOM 587 C CA . ILE A 1 270 ? 37.528 7.280 45.335 1.00 22.93 269 ILE A CA 1
ATOM 588 C C . ILE A 1 270 ? 37.303 6.667 43.946 1.00 23.24 269 ILE A C 1
ATOM 589 O O . ILE A 1 270 ? 37.779 5.554 43.656 1.00 23.12 269 ILE A O 1
ATOM 594 N N . GLY A 1 271 ? 36.610 7.399 43.078 1.00 23.97 270 GLY A N 1
ATOM 595 C CA . GLY A 1 271 ? 36.338 7.047 41.691 1.00 22.98 270 GLY A CA 1
ATOM 596 C C . GLY A 1 271 ? 37.527 7.314 40.775 1.00 22.95 270 GLY A C 1
ATOM 597 O O . GLY A 1 271 ? 38.640 7.679 41.228 1.00 22.09 270 GLY A O 1
ATOM 598 N N . PHE A 1 272 ? 37.270 7.183 39.490 1.00 21.23 271 PHE A N 1
ATOM 599 C CA . PHE A 1 272 ? 38.327 7.026 38.477 1.00 21.39 271 PHE A CA 1
ATOM 600 C C . PHE A 1 272 ? 39.269 8.224 38.483 1.00 21.64 271 PHE A C 1
ATOM 601 O O . PHE A 1 272 ? 38.847 9.384 38.624 1.00 22.94 271 PHE A O 1
ATOM 609 N N . GLU A 1 273 ? 40.529 7.886 38.270 1.00 21.21 272 GLU A N 1
ATOM 610 C CA . GLU A 1 273 ? 41.595 8.879 38.131 1.00 20.90 272 GLU A CA 1
ATOM 611 C C . GLU A 1 273 ? 41.526 9.567 36.773 1.00 22.32 272 GLU A C 1
ATOM 612 O O . GLU A 1 273 ? 41.905 8.932 35.791 1.00 23.13 272 GLU A O 1
ATOM 618 N N . GLU A 1 274 ? 41.106 10.831 36.687 1.00 22.16 273 GLU A N 1
ATOM 619 C CA . GLU A 1 274 ? 41.241 11.618 35.447 1.00 21.78 273 GLU A CA 1
ATOM 620 C C . GLU A 1 274 ? 40.776 10.818 34.234 1.00 22.75 273 GLU A C 1
ATOM 621 O O . GLU A 1 274 ? 41.476 10.690 33.204 1.00 24.86 273 GLU A O 1
ATOM 627 N N . PRO A 1 275 ? 39.524 10.302 34.216 1.00 22.80 274 PRO A N 1
ATOM 628 C CA . PRO A 1 275 ? 39.019 9.636 33.035 1.00 24.13 274 PRO A CA 1
ATOM 629 C C . PRO A 1 275 ? 38.930 10.579 31.824 1.00 23.92 274 PRO A C 1
ATOM 630 O O . PRO A 1 275 ? 38.821 10.069 30.658 1.00 25.76 274 PRO A O 1
ATOM 634 N N . ASP A 1 276 ? 38.920 11.887 32.066 1.00 24.99 275 ASP A N 1
ATOM 635 C CA . ASP A 1 276 ? 38.796 12.928 31.018 1.00 25.70 275 ASP A CA 1
ATOM 636 C C . ASP A 1 276 ? 40.143 13.171 30.333 1.00 28.85 275 ASP A C 1
ATOM 637 O O . ASP A 1 276 ? 40.163 13.975 29.371 1.00 31.26 275 ASP A O 1
ATOM 642 N N . CYS A 1 277 ? 41.213 12.542 30.767 1.00 31.22 276 CYS A N 1
ATOM 643 C CA . CYS A 1 277 ? 42.556 12.681 30.142 1.00 34.18 276 CYS A CA 1
ATOM 644 C C . CYS A 1 277 ? 43.021 11.342 29.585 1.00 36.97 276 CYS A C 1
ATOM 645 O O . CYS A 1 277 ? 42.733 10.291 30.189 1.00 31.36 276 CYS A O 1
ATOM 648 N N . SER A 1 278 ? 43.886 11.397 28.570 1.00 42.34 277 SER A N 1
ATOM 649 C CA . SER A 1 278 ? 44.452 10.198 27.892 1.00 45.59 277 SER A CA 1
ATOM 650 C C . SER A 1 278 ? 45.974 10.072 28.115 1.00 52.93 277 SER A C 1
ATOM 651 O O . SER A 1 278 ? 46.580 9.108 27.639 1.00 59.38 277 SER A O 1
ATOM 654 N N . THR A 1 279 ? 46.582 10.977 28.858 1.00 48.93 278 THR A N 1
ATOM 655 C CA . THR A 1 279 ? 48.051 11.032 29.028 1.00 51.82 278 THR A CA 1
ATOM 656 C C . THR A 1 279 ? 48.424 10.160 30.206 1.00 52.22 278 THR A C 1
ATOM 657 O O . THR A 1 279 ? 47.572 9.682 30.968 1.00 47.40 278 THR A O 1
ATOM 661 N N . PRO A 1 280 ? 49.718 9.847 30.357 1.00 51.84 279 PRO A N 1
ATOM 662 C CA . PRO A 1 280 ? 50.165 8.961 31.432 1.00 52.19 279 PRO A CA 1
ATOM 663 C C . PRO A 1 280 ? 49.610 9.244 32.842 1.00 43.38 279 PRO A C 1
ATOM 664 O O . PRO A 1 280 ? 49.574 10.371 33.250 1.00 51.91 279 PRO A O 1
ATOM 668 N N . GLY A 1 281 ? 49.202 8.178 33.524 1.00 40.38 280 GLY A N 1
ATOM 669 C CA . GLY A 1 281 ? 48.613 8.163 34.879 1.00 40.83 280 GLY A CA 1
ATOM 670 C C . GLY A 1 281 ? 47.170 8.690 34.931 1.00 34.84 280 GLY A C 1
ATOM 671 O O . GLY A 1 281 ? 46.652 8.866 36.090 1.00 36.83 280 GLY A O 1
ATOM 672 N N . SER A 1 282 ? 46.551 8.888 33.770 1.00 33.48 281 SER A N 1
ATOM 673 C CA . SER A 1 282 ? 45.089 9.159 33.601 1.00 29.92 281 SER A CA 1
ATOM 674 C C . SER A 1 282 ? 44.365 7.922 33.032 1.00 30.23 281 SER A C 1
ATOM 675 O O . SER A 1 282 ? 44.963 7.174 32.215 1.00 28.62 281 SER A O 1
ATOM 678 N N . SER A 1 283 ? 43.120 7.674 33.455 1.00 25.43 282 SER A N 1
ATOM 679 C CA . SER A 1 283 ? 42.367 6.433 33.185 1.00 26.35 282 SER A CA 1
ATOM 680 C C . SER A 1 283 ? 41.713 6.430 31.796 1.00 26.60 282 SER A C 1
ATOM 681 O O . SER A 1 283 ? 41.372 5.343 31.325 1.00 28.32 282 SER A O 1
ATOM 684 N N . ASN A 1 284 ? 41.506 7.566 31.166 1.00 25.80 283 ASN A N 1
ATOM 685 C CA . ASN A 1 284 ? 41.051 7.641 29.752 1.00 26.24 283 ASN A CA 1
ATOM 686 C C . ASN A 1 284 ? 39.806 6.768 29.502 1.00 28.28 283 ASN A C 1
ATOM 687 O O . ASN A 1 284 ? 39.841 5.779 28.708 1.00 26.70 283 ASN A O 1
ATOM 692 N N . ILE A 1 285 ? 38.671 7.157 30.096 1.00 27.22 284 ILE A N 1
ATOM 693 C CA . ILE A 1 285 ? 37.387 6.414 29.978 1.00 26.56 284 ILE A CA 1
ATOM 694 C C . ILE A 1 285 ? 36.328 7.319 29.315 1.00 27.06 284 ILE A C 1
ATOM 695 O O . ILE A 1 285 ? 36.095 8.434 29.771 1.00 27.69 284 ILE A O 1
ATOM 700 N N . ALA A 1 286 ? 35.647 6.825 28.283 1.00 26.93 285 ALA A N 1
ATOM 701 C CA . ALA A 1 286 ? 34.476 7.517 27.712 1.00 25.85 285 ALA A CA 1
ATOM 702 C C . ALA A 1 286 ? 33.400 7.640 28.806 1.00 27.30 285 ALA A C 1
ATOM 703 O O . ALA A 1 286 ? 33.195 6.702 29.589 1.00 27.11 285 ALA A O 1
ATOM 705 N N . VAL A 1 287 ? 32.677 8.749 28.796 1.00 27.00 286 VAL A N 1
ATOM 706 C CA . VAL A 1 287 ? 31.594 8.996 29.759 1.00 28.25 286 VAL A CA 1
ATOM 707 C C . VAL A 1 287 ? 30.683 7.790 29.904 1.00 27.13 286 VAL A C 1
ATOM 708 O O . VAL A 1 287 ? 30.435 7.382 31.077 1.00 25.80 286 VAL A O 1
ATOM 712 N N . ALA A 1 288 ? 30.135 7.272 28.811 1.00 28.03 287 ALA A N 1
ATOM 713 C CA . ALA A 1 288 ? 29.096 6.240 28.915 1.00 29.99 287 ALA A CA 1
ATOM 714 C C . ALA A 1 288 ? 29.680 4.989 29.563 1.00 27.47 287 ALA A C 1
ATOM 715 O O . ALA A 1 288 ? 28.929 4.347 30.369 1.00 27.44 287 ALA A O 1
ATOM 717 N N . ASP A 1 289 ? 30.903 4.595 29.194 1.00 27.03 288 ASP A N 1
ATOM 718 C CA . ASP A 1 289 ? 31.571 3.412 29.795 1.00 28.12 288 ASP A CA 1
ATOM 719 C C . ASP A 1 289 ? 31.794 3.679 31.290 1.00 25.81 288 ASP A C 1
ATOM 720 O O . ASP A 1 289 ? 31.602 2.762 32.139 1.00 28.12 288 ASP A O 1
ATOM 725 N N . ALA A 1 290 ? 32.163 4.920 31.633 1.00 25.38 289 ALA A N 1
ATOM 726 C CA . ALA A 1 290 ? 32.491 5.181 33.054 1.00 24.01 289 ALA A CA 1
ATOM 727 C C . ALA A 1 290 ? 31.218 5.125 33.905 1.00 24.95 289 ALA A C 1
ATOM 728 O O . ALA A 1 290 ? 31.258 4.641 35.095 1.00 25.61 289 ALA A O 1
ATOM 730 N N . ALA A 1 291 ? 30.135 5.667 33.353 1.00 24.45 290 ALA A N 1
ATOM 731 C CA . ALA A 1 291 ? 28.845 5.729 34.072 1.00 24.60 290 ALA A CA 1
ATOM 732 C C . ALA A 1 291 ? 28.408 4.302 34.415 1.00 24.78 290 ALA A C 1
ATOM 733 O O . ALA A 1 291 ? 28.051 4.041 35.558 1.00 25.70 290 ALA A O 1
ATOM 735 N N . SER A 1 292 ? 28.414 3.414 33.415 1.00 26.05 291 SER A N 1
ATOM 736 C CA . SER A 1 292 ? 28.013 2.002 33.580 1.00 26.81 291 SER A CA 1
ATOM 737 C C . SER A 1 292 ? 28.911 1.328 34.635 1.00 27.02 291 SER A C 1
ATOM 738 O O . SER A 1 292 ? 28.358 0.634 35.499 1.00 26.08 291 SER A O 1
ATOM 741 N N . LEU A 1 293 ? 30.234 1.560 34.636 1.00 24.58 292 LEU A N 1
ATOM 742 C CA . LEU A 1 293 ? 31.165 0.909 35.600 1.00 24.84 292 LEU A CA 1
ATOM 743 C C . LEU A 1 293 ? 30.900 1.437 37.017 1.00 24.06 292 LEU A C 1
ATOM 744 O O . LEU A 1 293 ? 30.889 0.656 37.956 1.00 25.46 292 LEU A O 1
ATOM 749 N N . TRP A 1 294 ? 30.733 2.760 37.135 1.00 23.29 293 TRP A N 1
ATOM 750 C CA . TRP A 1 294 ? 30.386 3.421 38.398 1.00 23.69 293 TRP A CA 1
ATOM 751 C C . TRP A 1 294 ? 29.142 2.735 38.986 1.00 23.51 293 TRP A C 1
ATOM 752 O O . TRP A 1 294 ? 29.187 2.253 40.127 1.00 22.50 293 TRP A O 1
ATOM 763 N N . ASP A 1 295 ? 28.102 2.613 38.188 1.00 23.93 294 ASP A N 1
ATOM 764 C CA . ASP A 1 295 ? 26.805 2.099 38.648 1.00 25.09 294 ASP A CA 1
ATOM 765 C C . ASP A 1 295 ? 26.922 0.616 39.012 1.00 26.97 294 ASP A C 1
ATOM 766 O O . ASP A 1 295 ? 26.414 0.252 40.077 1.00 26.12 294 ASP A O 1
ATOM 771 N N . SER A 1 296 ? 27.671 -0.168 38.250 1.00 26.38 295 SER A N 1
ATOM 772 C CA . SER A 1 296 ? 27.712 -1.631 38.444 1.00 26.60 295 SER A CA 1
ATOM 773 C C . SER A 1 296 ? 28.674 -2.032 39.536 1.00 27.55 295 SER A C 1
ATOM 774 O O . SER A 1 296 ? 28.434 -3.061 40.152 1.00 27.42 295 SER A O 1
ATOM 777 N N . THR A 1 297 ? 29.756 -1.302 39.755 1.00 27.65 296 THR A N 1
ATOM 778 C CA . THR A 1 297 ? 30.950 -1.772 40.508 1.00 27.72 296 THR A CA 1
ATOM 779 C C . THR A 1 297 ? 31.262 -0.917 41.740 1.00 24.92 296 THR A C 1
ATOM 780 O O . THR A 1 297 ? 31.616 -1.483 42.744 1.00 24.60 296 THR A O 1
ATOM 784 N N . ILE A 1 298 ? 31.062 0.418 41.672 1.00 25.44 297 ILE A N 1
ATOM 785 C CA . ILE A 1 298 ? 31.274 1.345 42.807 1.00 24.48 297 ILE A CA 1
ATOM 786 C C . ILE A 1 298 ? 29.965 1.522 43.598 1.00 25.27 297 ILE A C 1
ATOM 787 O O . ILE A 1 298 ? 29.963 1.252 44.845 1.00 26.74 297 ILE A O 1
ATOM 792 N N . ALA A 1 299 ? 28.901 1.943 42.937 1.00 27.23 298 ALA A N 1
ATOM 793 C CA . ALA A 1 299 ? 27.594 2.273 43.584 1.00 29.10 298 ALA A CA 1
ATOM 794 C C . ALA A 1 299 ? 27.073 1.188 44.532 1.00 29.56 298 ALA A C 1
ATOM 795 O O . ALA A 1 299 ? 26.542 1.534 45.595 1.00 28.27 298 ALA A O 1
ATOM 797 N N . PRO A 1 300 ? 27.165 -0.129 44.235 1.00 29.32 299 PRO A N 1
ATOM 798 C CA . PRO A 1 300 ? 26.604 -1.123 45.152 1.00 31.96 299 PRO A CA 1
ATOM 799 C C . PRO A 1 300 ? 27.097 -0.986 46.600 1.00 32.56 299 PRO A C 1
ATOM 800 O O . PRO A 1 300 ? 26.373 -1.365 47.522 1.00 30.53 299 PRO A O 1
ATOM 804 N N . TRP A 1 301 ? 28.325 -0.484 46.820 1.00 28.43 300 TRP A N 1
ATOM 805 C CA . TRP A 1 301 ? 28.896 -0.379 48.179 1.00 29.65 300 TRP A CA 1
ATOM 806 C C . TRP A 1 301 ? 28.168 0.682 48.991 1.00 28.90 300 TRP A C 1
ATOM 807 O O . TRP A 1 301 ? 28.234 0.626 50.241 1.00 31.31 300 TRP A O 1
ATOM 818 N N . LYS A 1 302 ? 27.507 1.636 48.358 1.00 30.87 301 LYS A N 1
ATOM 819 C CA . LYS A 1 302 ? 26.810 2.698 49.105 1.00 37.02 301 LYS A CA 1
ATOM 820 C C . LYS A 1 302 ? 25.805 2.033 50.086 1.00 38.52 301 LYS A C 1
ATOM 821 O O . LYS A 1 302 ? 25.711 2.501 51.240 1.00 36.75 301 LYS A O 1
ATOM 827 N N . ASP A 1 303 ? 25.185 0.919 49.662 1.00 39.58 302 ASP A N 1
ATOM 828 C CA . ASP A 1 303 ? 24.199 0.118 50.440 1.00 45.07 302 ASP A CA 1
ATOM 829 C C . ASP A 1 303 ? 24.846 -0.453 51.702 1.00 41.61 302 ASP A C 1
ATOM 830 O O . ASP A 1 303 ? 24.162 -0.764 52.641 1.00 42.08 302 ASP A O 1
ATOM 835 N N . GLN A 1 304 ? 26.144 -0.624 51.692 1.00 36.55 303 GLN A N 1
ATOM 836 C CA . GLN A 1 304 ? 26.878 -1.181 52.824 1.00 37.57 303 GLN A CA 1
ATOM 837 C C . GLN A 1 304 ? 27.501 -0.040 53.617 1.00 37.51 303 GLN A C 1
ATOM 838 O O . GLN A 1 304 ? 28.289 -0.342 54.469 1.00 38.68 303 GLN A O 1
ATOM 844 N N . GLY A 1 305 ? 27.180 1.219 53.353 1.00 33.89 304 GLY A N 1
ATOM 845 C CA . GLY A 1 305 ? 27.746 2.279 54.186 1.00 34.84 304 GLY A CA 1
ATOM 846 C C . GLY A 1 305 ? 28.922 3.019 53.548 1.00 33.31 304 GLY A C 1
ATOM 847 O O . GLY A 1 305 ? 29.383 4.016 54.171 1.00 30.09 304 GLY A O 1
ATOM 848 N N . SER A 1 306 ? 29.388 2.621 52.366 1.00 30.79 305 SER A N 1
ATOM 849 C CA . SER A 1 306 ? 30.602 3.251 51.762 1.00 28.20 305 SER A CA 1
ATOM 850 C C . SER A 1 306 ? 30.242 4.682 51.364 1.00 28.45 305 SER A C 1
ATOM 851 O O . SER A 1 306 ? 29.119 4.900 50.827 1.00 28.92 305 SER A O 1
ATOM 854 N N . ILE A 1 307 ? 31.115 5.634 51.681 1.00 27.42 306 ILE A N 1
ATOM 855 C CA . ILE A 1 307 ? 31.019 7.020 51.161 1.00 26.73 306 ILE A CA 1
ATOM 856 C C . ILE A 1 307 ? 31.609 7.053 49.732 1.00 28.58 306 ILE A C 1
ATOM 857 O O . ILE A 1 307 ? 32.785 6.593 49.562 1.00 25.61 306 ILE A O 1
ATOM 862 N N . LEU A 1 308 ? 30.855 7.577 48.750 1.00 25.62 307 LEU A N 1
ATOM 863 C CA . LEU A 1 308 ? 31.271 7.583 47.330 1.00 26.38 307 LEU A CA 1
ATOM 864 C C . LEU A 1 308 ? 31.850 8.942 46.948 1.00 26.14 307 LEU A C 1
ATOM 865 O O . LEU A 1 308 ? 31.199 9.981 47.091 1.00 24.77 307 LEU A O 1
ATOM 870 N N . ILE A 1 309 ? 33.101 8.911 46.499 1.00 23.50 308 ILE A N 1
ATOM 871 C CA . ILE A 1 309 ? 33.815 10.110 46.025 1.00 23.36 308 ILE A CA 1
ATOM 872 C C . ILE A 1 309 ? 33.882 10.023 44.491 1.00 22.97 308 ILE A C 1
ATOM 873 O O . ILE A 1 309 ? 34.261 9.006 43.951 1.00 22.46 308 ILE A O 1
ATOM 878 N N . SER A 1 310 ? 33.572 11.106 43.811 1.00 22.69 309 SER A N 1
ATOM 879 C CA . SER A 1 310 ? 33.372 11.132 42.335 1.00 21.22 309 SER A CA 1
ATOM 880 C C . SER A 1 310 ? 34.707 10.847 41.649 1.00 20.26 309 SER A C 1
ATOM 881 O O . SER A 1 310 ? 35.783 10.933 42.264 1.00 22.25 309 SER A O 1
ATOM 884 N N . PRO A 1 311 ? 34.679 10.554 40.324 1.00 21.83 310 PRO A N 1
ATOM 885 C CA . PRO A 1 311 ? 35.909 10.637 39.542 1.00 22.02 310 PRO A CA 1
ATOM 886 C C . PRO A 1 311 ? 36.509 12.047 39.604 1.00 22.97 310 PRO A C 1
ATOM 887 O O . PRO A 1 311 ? 35.802 13.029 39.836 1.00 22.93 310 PRO A O 1
ATOM 891 N N . SER A 1 312 ? 37.816 12.124 39.384 1.00 21.73 311 SER A N 1
ATOM 892 C CA . SER A 1 312 ? 38.572 13.385 39.336 1.00 20.52 311 SER A CA 1
ATOM 893 C C . SER A 1 312 ? 38.702 13.877 37.896 1.00 21.24 311 SER A C 1
ATOM 894 O O . SER A 1 312 ? 39.204 13.127 37.083 1.00 20.39 311 SER A O 1
ATOM 897 N N . MET A 1 313 ? 38.457 15.166 37.673 1.00 21.32 312 MET A N 1
ATOM 898 C CA . MET A 1 313 ? 38.681 15.787 36.339 1.00 22.05 312 MET A CA 1
ATOM 899 C C . MET A 1 313 ? 40.106 16.373 36.230 1.00 22.23 312 MET A C 1
ATOM 900 O O . MET A 1 313 ? 40.471 17.340 36.947 1.00 23.99 312 MET A O 1
ATOM 905 N N . CYS A 1 314 ? 40.831 15.944 35.216 1.00 24.53 313 CYS A N 1
ATOM 906 C CA . CYS A 1 314 ? 42.157 16.571 34.938 1.00 25.63 313 CYS A CA 1
ATOM 907 C C . CYS A 1 314 ? 41.933 17.997 34.451 1.00 24.31 313 CYS A C 1
ATOM 908 O O . CYS A 1 314 ? 42.836 18.787 34.656 1.00 25.36 313 CYS A O 1
ATOM 911 N N . HIS A 1 315 ? 40.782 18.307 33.848 1.00 23.28 314 HIS A N 1
ATOM 912 C CA . HIS A 1 315 ? 40.521 19.635 33.210 1.00 23.65 314 HIS A CA 1
ATOM 913 C C . HIS A 1 315 ? 40.171 20.686 34.268 1.00 23.12 314 HIS A C 1
ATOM 914 O O . HIS A 1 315 ? 39.973 21.830 33.874 1.00 23.60 314 HIS A O 1
ATOM 921 N N . GLN A 1 316 ? 40.063 20.320 35.546 1.00 22.69 315 GLN A N 1
ATOM 922 C CA . GLN A 1 316 ? 39.845 21.280 36.665 1.00 23.65 315 GLN A CA 1
ATOM 923 C C . GLN A 1 316 ? 38.576 22.082 36.315 1.00 24.53 315 GLN A C 1
ATOM 924 O O . GLN A 1 316 ? 37.579 21.477 35.877 1.00 24.46 315 GLN A O 1
ATOM 930 N N . ALA A 1 317 ? 38.620 23.411 36.406 1.00 24.11 316 ALA A N 1
ATOM 931 C CA . ALA A 1 317 ? 37.381 24.194 36.246 1.00 23.66 316 ALA A CA 1
ATOM 932 C C . ALA A 1 317 ? 37.027 24.291 34.764 1.00 24.97 316 ALA A C 1
ATOM 933 O O . ALA A 1 317 ? 35.855 24.595 34.457 1.00 23.62 316 ALA A O 1
ATOM 935 N N . ALA A 1 318 ? 37.942 23.941 33.868 1.00 23.43 317 ALA A N 1
ATOM 936 C CA . ALA A 1 318 ? 37.616 23.897 32.430 1.00 24.97 317 ALA A CA 1
ATOM 937 C C . ALA A 1 318 ? 36.668 22.727 32.073 1.00 25.85 317 ALA A C 1
ATOM 938 O O . ALA A 1 318 ? 36.255 22.565 30.916 1.00 25.30 317 ALA A O 1
ATOM 940 N N . GLU A 1 319 ? 36.361 21.893 33.051 1.00 24.83 318 GLU A N 1
ATOM 941 C CA . GLU A 1 319 ? 35.254 20.908 32.954 1.00 26.27 318 GLU A CA 1
ATOM 942 C C . GLU A 1 319 ? 33.964 21.632 32.542 1.00 24.74 318 GLU A C 1
ATOM 943 O O . GLU A 1 319 ? 33.101 20.997 31.942 1.00 25.83 318 GLU A O 1
ATOM 949 N N . GLU A 1 320 ? 33.834 22.927 32.818 1.00 24.12 319 GLU A N 1
ATOM 950 C CA . GLU A 1 320 ? 32.709 23.750 32.313 1.00 25.31 319 GLU A CA 1
ATOM 951 C C . GLU A 1 320 ? 32.543 23.565 30.792 1.00 26.63 319 GLU A C 1
ATOM 952 O O . GLU A 1 320 ? 31.417 23.542 30.332 1.00 26.63 319 GLU A O 1
ATOM 958 N N . TYR A 1 321 ? 33.657 23.461 30.074 1.00 27.09 320 TYR A N 1
ATOM 959 C CA . TYR A 1 321 ? 33.681 23.366 28.606 1.00 26.81 320 TYR A CA 1
ATOM 960 C C . TYR A 1 321 ? 33.816 21.911 28.161 1.00 28.50 320 TYR A C 1
ATOM 961 O O . TYR A 1 321 ? 33.200 21.577 27.128 1.00 29.05 320 TYR A O 1
ATOM 970 N N . THR A 1 322 ? 34.610 21.069 28.813 1.00 29.28 321 THR A N 1
ATOM 971 C CA . THR A 1 322 ? 34.804 19.657 28.334 1.00 29.10 321 THR A CA 1
ATOM 972 C C . THR A 1 322 ? 33.556 18.818 28.644 1.00 29.20 321 THR A C 1
ATOM 973 O O . THR A 1 322 ? 33.271 17.909 27.866 1.00 27.45 321 THR A O 1
ATOM 977 N N . LYS A 1 323 ? 32.846 19.113 29.744 1.00 27.53 322 LYS A N 1
ATOM 978 C CA . LYS A 1 323 ? 31.545 18.467 30.087 1.00 28.68 322 LYS A CA 1
ATOM 979 C C . LYS A 1 323 ? 31.678 16.940 30.206 1.00 27.58 322 LYS A C 1
ATOM 980 O O . LYS A 1 323 ? 30.698 16.233 29.919 1.00 26.36 322 LYS A O 1
ATOM 986 N N . TRP A 1 324 ? 32.755 16.442 30.800 1.00 26.88 323 TRP A N 1
ATOM 987 C CA . TRP A 1 3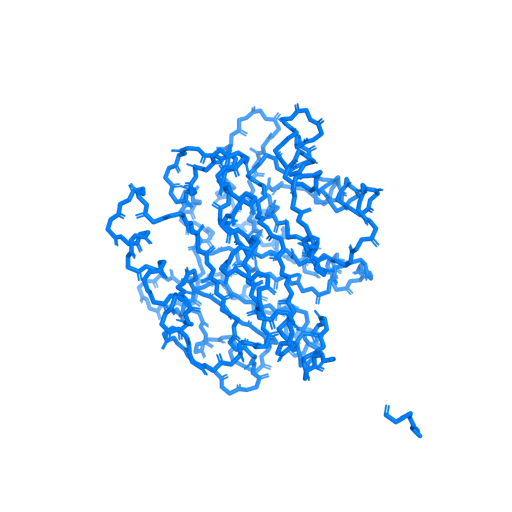24 ? 32.866 14.998 31.115 1.00 24.57 323 TRP A CA 1
ATOM 988 C C . TRP A 1 324 ? 32.029 14.688 32.360 1.00 23.98 323 TRP A C 1
ATOM 989 O O . TRP A 1 324 ? 31.117 13.820 32.303 1.00 24.62 323 TRP A O 1
ATOM 1000 N N . LEU A 1 325 ? 32.352 15.356 33.469 1.00 23.89 324 LEU A N 1
ATOM 1001 C CA . LEU A 1 325 ? 31.674 15.081 34.734 1.00 22.94 324 LEU A CA 1
ATOM 1002 C C . LEU A 1 325 ? 30.191 15.397 34.593 1.00 23.59 324 LEU A C 1
ATOM 1003 O O . LEU A 1 325 ? 29.346 14.724 35.220 1.00 24.48 324 LEU A O 1
ATOM 1008 N N . SER A 1 326 ? 29.863 16.480 33.908 1.00 24.36 325 SER A N 1
ATOM 1009 C CA . SER A 1 326 ? 28.439 16.901 33.818 1.00 25.46 325 SER A CA 1
ATOM 1010 C C . SER A 1 326 ? 27.658 15.834 33.061 1.00 25.91 325 SER A C 1
ATOM 1011 O O . SER A 1 326 ? 26.513 15.516 33.479 1.00 25.63 325 SER A O 1
ATOM 1014 N N . ALA A 1 327 ? 28.212 15.319 31.980 1.00 24.11 326 ALA A N 1
ATOM 1015 C CA . ALA A 1 327 ? 27.513 14.230 31.250 1.00 25.93 326 ALA A CA 1
ATOM 1016 C C . ALA A 1 327 ? 27.479 12.966 32.101 1.00 24.35 326 ALA A C 1
ATOM 1017 O O . ALA A 1 327 ? 26.459 12.278 32.104 1.00 24.27 326 ALA A O 1
ATOM 1019 N N . PHE A 1 328 ? 28.560 12.628 32.776 1.00 23.16 327 PHE A N 1
ATOM 1020 C CA . PHE A 1 328 ? 28.651 11.445 33.665 1.00 23.95 327 PHE A CA 1
ATOM 1021 C C . PHE A 1 328 ? 27.554 11.547 34.726 1.00 25.73 327 PHE A C 1
ATOM 1022 O O . PHE A 1 328 ? 26.851 10.580 35.014 1.00 25.02 327 PHE A O 1
ATOM 1030 N N . SER A 1 329 ? 27.382 12.723 35.307 1.00 24.47 328 SER A N 1
ATOM 1031 C CA . SER A 1 329 ? 26.398 12.974 36.384 1.00 25.85 328 SER A CA 1
ATOM 1032 C C . SER A 1 329 ? 24.983 12.727 35.875 1.00 26.27 328 SER A C 1
ATOM 1033 O O . SER A 1 329 ? 24.147 12.182 36.655 1.00 27.32 328 SER A O 1
ATOM 1036 N N . SER A 1 330 ? 24.728 13.125 34.639 1.00 27.83 329 SER A N 1
ATOM 1037 C CA . SER A 1 330 ? 23.446 12.920 33.937 1.00 31.29 329 SER A CA 1
ATOM 1038 C C . SER A 1 330 ? 23.164 11.441 33.743 1.00 32.22 329 SER A C 1
ATOM 1039 O O . SER A 1 330 ? 21.991 11.048 33.939 1.00 31.43 329 SER A O 1
ATOM 1042 N N . GLN A 1 331 ? 24.177 10.654 33.421 1.00 27.62 330 GLN A N 1
ATOM 1043 C CA . GLN A 1 331 ? 24.045 9.216 33.025 1.00 27.85 330 GLN A CA 1
ATOM 1044 C C . GLN A 1 331 ? 24.056 8.232 34.199 1.00 26.76 330 GLN A C 1
ATOM 1045 O O . GLN A 1 331 ? 23.427 7.216 34.072 1.00 30.27 330 GLN A O 1
ATOM 1051 N N . ILE A 1 332 ? 24.676 8.528 35.320 1.00 26.08 331 ILE A N 1
ATOM 1052 C CA . ILE A 1 332 ? 24.725 7.598 36.485 1.00 25.81 331 ILE A CA 1
ATOM 1053 C C . ILE A 1 332 ? 23.370 7.558 37.179 1.00 27.66 331 ILE A C 1
ATOM 1054 O O . ILE A 1 332 ? 22.663 8.551 37.212 1.00 26.77 331 ILE A O 1
ATOM 1059 N N . SER A 1 333 ? 23.059 6.390 37.762 1.00 26.55 332 SER A N 1
ATOM 1060 C CA . SER A 1 333 ? 21.798 6.188 38.510 1.00 26.90 332 SER A CA 1
ATOM 1061 C C . SER A 1 333 ? 22.022 6.463 39.980 1.00 26.45 332 SER A C 1
ATOM 1062 O O . SER A 1 333 ? 21.048 6.805 40.672 1.00 26.71 332 SER A O 1
ATOM 1065 N N . THR A 1 334 ? 23.203 6.193 40.498 1.00 26.71 333 THR A N 1
ATOM 1066 C CA . THR A 1 334 ? 23.551 6.457 41.929 1.00 27.39 333 THR A CA 1
ATOM 1067 C C . THR A 1 334 ? 24.573 7.580 41.966 1.00 27.02 333 THR A C 1
ATOM 1068 O O . THR A 1 334 ? 25.660 7.394 41.343 1.00 24.53 333 THR A O 1
ATOM 1072 N N . SER A 1 335 ? 24.254 8.719 42.573 1.00 26.93 334 SER A N 1
ATOM 1073 C CA . SER A 1 335 ? 25.175 9.887 42.509 1.00 27.91 334 SER A CA 1
ATOM 1074 C C . SER A 1 335 ? 26.301 9.677 43.528 1.00 26.35 334 SER A C 1
ATOM 1075 O O . SER A 1 335 ? 26.253 8.735 44.367 1.00 26.11 334 SER A O 1
ATOM 1078 N N . TRP A 1 336 ? 27.273 10.561 43.487 1.00 24.80 335 TRP A N 1
ATOM 1079 C CA . TRP A 1 336 ? 28.348 10.545 44.484 1.00 23.79 335 TRP A CA 1
ATOM 1080 C C . TRP A 1 336 ? 27.914 11.342 45.720 1.00 24.76 335 TRP A C 1
ATOM 1081 O O . TRP A 1 336 ? 26.971 12.192 45.602 1.00 25.04 335 TRP A O 1
ATOM 1092 N N . ASP A 1 337 ? 28.629 11.120 46.823 1.00 23.91 336 ASP A N 1
ATOM 1093 C CA . ASP A 1 337 ? 28.432 11.899 48.074 1.00 26.32 336 ASP A CA 1
ATOM 1094 C C . ASP A 1 337 ? 29.343 13.127 48.076 1.00 24.28 336 ASP A C 1
ATOM 1095 O O . ASP A 1 337 ? 28.946 14.172 48.589 1.00 25.67 336 ASP A O 1
ATOM 1100 N N . ILE A 1 338 ? 30.564 12.946 47.561 1.00 23.84 337 ILE A N 1
ATOM 1101 C CA . ILE A 1 338 ? 31.699 13.907 47.673 1.00 23.49 337 ILE A CA 1
ATOM 1102 C C . ILE A 1 338 ? 32.294 14.157 46.283 1.00 23.21 337 ILE A C 1
ATOM 1103 O O . ILE A 1 338 ? 32.603 13.191 45.605 1.00 23.12 337 ILE A O 1
ATOM 1108 N N . THR A 1 339 ? 32.381 15.429 45.900 1.00 21.84 338 THR A N 1
ATOM 1109 C CA . THR A 1 339 ? 32.913 15.866 44.592 1.00 21.71 338 THR A CA 1
ATOM 1110 C C . THR A 1 339 ? 34.443 15.861 44.749 1.00 22.14 338 THR A C 1
ATOM 1111 O O . THR A 1 339 ? 34.973 16.444 45.694 1.00 22.04 338 THR A O 1
ATOM 1115 N N . ASN A 1 340 ? 35.099 15.186 43.815 1.00 22.30 339 ASN A N 1
ATOM 1116 C CA . ASN A 1 340 ? 36.547 14.930 43.819 1.00 21.22 339 ASN A CA 1
ATOM 1117 C C . ASN A 1 340 ? 37.226 15.964 42.948 1.00 21.92 339 ASN A C 1
ATOM 1118 O O . ASN A 1 340 ? 36.936 15.955 41.707 1.00 21.50 339 ASN A O 1
ATOM 1123 N N . LEU A 1 341 ? 38.169 16.730 43.491 1.00 21.59 340 LEU A N 1
ATOM 1124 C CA . LEU A 1 341 ? 38.958 17.687 42.701 1.00 19.98 340 LEU A CA 1
ATOM 1125 C C . LEU A 1 341 ? 40.432 17.258 42.665 1.00 20.76 340 LEU A C 1
ATOM 1126 O O . LEU A 1 341 ? 40.982 16.781 43.700 1.00 20.89 340 LEU A O 1
ATOM 1131 N N . HIS A 1 342 ? 41.062 17.604 41.547 1.00 20.93 341 HIS A N 1
ATOM 1132 C CA . HIS A 1 342 ? 42.530 17.678 41.366 1.00 20.79 341 HIS A CA 1
ATOM 1133 C C . HIS A 1 342 ? 42.798 19.153 41.130 1.00 21.89 341 HIS A C 1
ATOM 1134 O O . HIS A 1 342 ? 42.239 19.731 40.183 1.00 22.92 341 HIS A O 1
ATOM 1141 N N . ILE A 1 343 ? 43.637 19.741 41.982 1.00 21.35 342 ILE A N 1
ATOM 1142 C CA . ILE A 1 343 ? 43.958 21.174 41.847 1.00 21.38 342 ILE A CA 1
ATOM 1143 C C . ILE A 1 343 ? 45.425 21.306 41.469 1.00 22.22 342 ILE A C 1
ATOM 1144 O O . ILE A 1 343 ? 46.293 20.946 42.287 1.00 22.51 342 ILE A O 1
ATOM 1149 N N . ASN A 1 344 ? 45.657 21.804 40.266 1.00 22.47 343 ASN A N 1
ATOM 1150 C CA . ASN A 1 344 ? 47.038 22.016 39.744 1.00 22.91 343 ASN A CA 1
ATOM 1151 C C . ASN A 1 344 ? 47.074 23.490 39.351 1.00 23.20 343 ASN A C 1
ATOM 1152 O O . ASN A 1 344 ? 46.649 23.799 38.236 1.00 24.06 343 ASN A O 1
ATOM 1157 N N . LYS A 1 345 ? 47.504 24.313 40.300 1.00 23.03 344 LYS A N 1
ATOM 1158 C CA . LYS A 1 345 ? 47.442 25.775 40.179 1.00 23.02 344 LYS A CA 1
ATOM 1159 C C . LYS A 1 345 ? 48.689 26.356 40.819 1.00 23.57 344 LYS A C 1
ATOM 1160 O O . LYS A 1 345 ? 49.380 25.628 41.504 1.00 24.34 344 LYS A O 1
ATOM 1166 N N . ASN A 1 346 ? 48.987 27.646 40.566 1.00 24.04 345 ASN A N 1
ATOM 1167 C CA . ASN A 1 346 ? 50.157 28.251 41.204 1.00 25.53 345 ASN A CA 1
ATOM 1168 C C . ASN A 1 346 ? 49.781 29.493 41.993 1.00 27.94 345 ASN A C 1
ATOM 1169 O O . ASN A 1 346 ? 50.709 30.202 42.383 1.00 26.33 345 ASN A O 1
ATOM 1174 N N . SER A 1 347 ? 48.520 29.672 42.314 1.00 26.54 346 SER A N 1
ATOM 1175 C CA . SER A 1 347 ? 47.999 30.839 43.056 1.00 28.83 346 SER A CA 1
ATOM 1176 C C . SER A 1 347 ? 46.686 30.447 43.742 1.00 29.23 346 SER A C 1
ATOM 1177 O O . SER A 1 347 ? 45.969 29.514 43.270 1.00 26.79 346 SER A O 1
ATOM 1180 N N . MET A 1 348 ? 46.426 31.050 44.887 1.00 28.52 347 MET A N 1
ATOM 1181 C CA . MET A 1 348 ? 45.177 30.790 45.624 1.00 28.94 347 MET A CA 1
ATOM 1182 C C . MET A 1 348 ? 43.964 31.213 44.782 1.00 29.22 347 MET A C 1
ATOM 1183 O O . MET A 1 348 ? 42.931 30.583 44.943 1.00 29.55 347 MET A O 1
ATOM 1188 N N . ASP A 1 349 ? 44.074 32.215 43.905 1.00 29.16 348 ASP A N 1
ATOM 1189 C CA . ASP A 1 349 ? 42.960 32.598 42.983 1.00 30.97 348 ASP A CA 1
ATOM 1190 C C . ASP A 1 349 ? 42.520 31.400 42.130 1.00 27.25 348 ASP A C 1
ATOM 1191 O O . ASP A 1 349 ? 41.317 31.143 42.032 1.00 27.74 348 ASP A O 1
ATOM 1196 N N . GLY A 1 350 ? 43.477 30.637 41.629 1.00 27.22 349 GLY A N 1
ATOM 1197 C CA . GLY A 1 350 ? 43.203 29.435 40.800 1.00 26.53 349 GLY A CA 1
ATOM 1198 C C . GLY A 1 350 ? 42.583 28.325 41.626 1.00 26.13 349 GLY A C 1
ATOM 1199 O O . GLY A 1 350 ? 41.683 27.639 41.133 1.00 25.60 349 GLY A O 1
ATOM 1200 N N . VAL A 1 351 ? 43.100 28.119 42.844 1.00 26.11 350 VAL A N 1
ATOM 1201 C CA . VAL A 1 351 ? 42.553 27.138 43.791 1.00 23.76 350 VAL A CA 1
ATOM 1202 C C . VAL A 1 351 ? 41.069 27.491 43.991 1.00 25.20 350 VAL A C 1
ATOM 1203 O O . VAL A 1 351 ? 40.228 26.612 43.949 1.00 24.30 350 VAL A O 1
ATOM 1207 N N . LYS A 1 352 ? 40.783 28.763 44.259 1.00 25.71 351 LYS A N 1
ATOM 1208 C CA . LYS A 1 352 ? 39.404 29.190 44.518 1.00 26.41 351 LYS A CA 1
ATOM 1209 C C . LYS A 1 352 ? 38.562 29.000 43.272 1.00 25.79 351 LYS A C 1
ATOM 1210 O O . LYS A 1 352 ? 37.440 28.579 43.413 1.00 27.60 351 LYS A O 1
ATOM 1216 N N . THR A 1 353 ? 39.065 29.304 42.102 1.00 24.99 352 THR A N 1
ATOM 1217 C CA . THR A 1 353 ? 38.321 29.049 40.864 1.00 27.22 352 THR A CA 1
ATOM 1218 C C . THR A 1 353 ? 37.840 27.589 40.827 1.00 26.25 352 THR A C 1
ATOM 1219 O O . THR A 1 353 ? 36.683 27.316 40.508 1.00 26.18 352 THR A O 1
ATOM 1223 N N . ASP A 1 354 ? 38.722 26.644 41.130 1.00 24.70 353 ASP A N 1
ATOM 1224 C CA . ASP A 1 354 ? 38.339 25.205 41.063 1.00 22.73 353 ASP A CA 1
ATOM 1225 C C . ASP A 1 354 ? 37.244 24.903 42.089 1.00 23.27 353 ASP A C 1
ATOM 1226 O O . ASP A 1 354 ? 36.235 24.244 41.729 1.00 24.20 353 ASP A O 1
ATOM 1231 N N . ILE A 1 355 ? 37.455 25.328 43.349 1.00 23.53 354 ILE A N 1
ATOM 1232 C CA . ILE A 1 355 ? 36.500 24.989 44.434 1.00 24.25 354 ILE A CA 1
ATOM 1233 C C . ILE A 1 355 ? 35.155 25.643 44.124 1.00 25.13 354 ILE A C 1
ATOM 1234 O O . ILE A 1 355 ? 34.099 24.969 44.175 1.00 23.88 354 ILE A O 1
ATOM 1239 N N . ASP A 1 356 ? 35.195 26.903 43.702 1.00 26.40 355 ASP A N 1
ATOM 1240 C CA . ASP A 1 356 ? 33.949 27.613 43.312 1.00 26.14 355 ASP A CA 1
ATOM 1241 C C . ASP A 1 356 ? 33.219 26.846 42.217 1.00 26.09 355 ASP A C 1
ATOM 1242 O O . ASP A 1 356 ? 31.974 26.672 42.299 1.00 27.39 355 ASP A O 1
ATOM 1247 N N . TYR A 1 357 ? 33.904 26.457 41.133 1.00 27.10 356 TYR A N 1
ATOM 1248 C CA . TYR A 1 357 ? 33.225 25.818 40.000 1.00 25.08 356 TYR A CA 1
ATOM 1249 C C . TYR A 1 357 ? 32.487 24.573 40.505 1.00 25.56 356 TYR A C 1
ATOM 1250 O O . TYR A 1 357 ? 31.259 24.355 40.193 1.00 25.69 356 TYR A O 1
ATOM 1259 N N . TYR A 1 358 ? 33.191 23.713 41.244 1.00 24.74 357 TYR A N 1
ATOM 1260 C CA . TYR A 1 358 ? 32.648 22.401 41.630 1.00 23.54 357 TYR A CA 1
ATOM 1261 C C . TYR A 1 358 ? 31.568 22.542 42.701 1.00 24.69 357 TYR A C 1
ATOM 1262 O O . TYR A 1 358 ? 30.599 21.719 42.639 1.00 24.43 357 TYR A O 1
ATOM 1271 N N . TYR A 1 359 ? 31.731 23.479 43.635 1.00 25.06 358 TYR A N 1
ATOM 1272 C CA . TYR A 1 359 ? 30.709 23.730 44.675 1.00 26.26 358 TYR A CA 1
ATOM 1273 C C . TYR A 1 359 ? 29.458 24.388 44.053 1.00 25.61 358 TYR A C 1
ATOM 1274 O O . TYR A 1 359 ? 28.322 23.891 44.244 1.00 25.04 358 TYR A O 1
ATOM 1283 N N . ASN A 1 360 ? 29.641 25.393 43.200 1.00 25.35 359 ASN A N 1
ATOM 1284 C CA . ASN A 1 360 ? 28.486 26.068 42.553 1.00 27.92 359 ASN A CA 1
ATOM 1285 C C . ASN A 1 360 ? 27.735 25.083 41.672 1.00 27.49 359 ASN A C 1
ATOM 1286 O O . ASN A 1 360 ? 26.520 25.124 41.643 1.00 27.12 359 ASN A O 1
ATOM 1291 N N . THR A 1 361 ? 28.407 24.162 40.995 1.00 27.24 360 THR A N 1
ATOM 1292 C CA . THR A 1 361 ? 27.752 23.222 40.064 1.00 28.05 360 THR A CA 1
ATOM 1293 C C . THR A 1 361 ? 27.009 22.110 40.800 1.00 27.91 360 THR A C 1
ATOM 1294 O O . THR A 1 361 ? 25.855 21.813 40.368 1.00 27.01 360 THR A O 1
ATOM 1298 N N . TYR A 1 362 ? 27.567 21.488 41.834 1.00 25.23 361 TYR A N 1
ATOM 1299 C CA . TYR A 1 362 ? 27.001 20.253 42.446 1.00 26.72 361 TYR A CA 1
ATOM 1300 C C . TYR A 1 362 ? 26.474 20.456 43.872 1.00 26.85 361 TYR A C 1
ATOM 1301 O O . TYR A 1 362 ? 25.701 19.661 44.308 1.00 27.01 361 TYR A O 1
ATOM 1310 N N . GLY A 1 363 ? 26.928 21.472 44.582 1.00 24.97 362 GLY A N 1
ATOM 1311 C CA . GLY A 1 363 ? 26.511 21.783 45.948 1.00 27.34 362 GLY A CA 1
ATOM 1312 C C . GLY A 1 363 ? 26.836 20.706 46.942 1.00 30.41 362 GLY A C 1
ATOM 1313 O O . GLY A 1 363 ? 26.273 20.786 48.042 1.00 31.18 362 GLY A O 1
ATOM 1314 N N . LYS A 1 364 ? 27.809 19.810 46.651 1.00 27.59 363 LYS A N 1
ATOM 1315 C CA . LYS A 1 364 ? 28.256 18.742 47.564 1.00 25.77 363 LYS A CA 1
ATOM 1316 C C . LYS A 1 364 ? 29.648 19.039 48.136 1.00 25.36 363 LYS A C 1
ATOM 1317 O O . LYS A 1 364 ? 30.478 19.789 47.585 1.00 25.82 363 LYS A O 1
ATOM 1323 N N . PRO A 1 365 ? 29.918 18.469 49.313 1.00 26.40 364 PRO A N 1
ATOM 1324 C CA . PRO A 1 365 ? 31.214 18.586 49.936 1.00 27.00 364 PRO A CA 1
A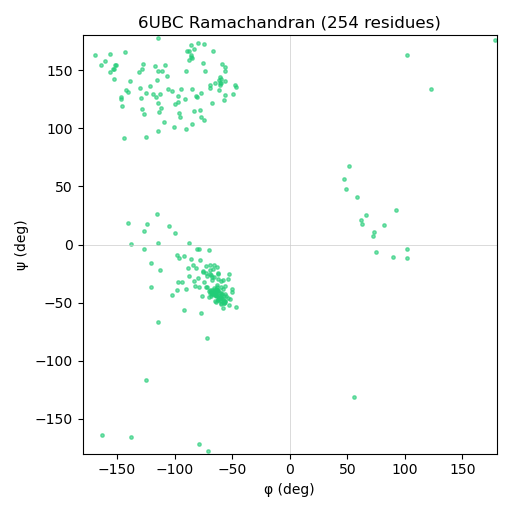TOM 1325 C C . PRO A 1 365 ? 32.297 18.087 48.988 1.00 23.98 364 PRO A C 1
ATOM 1326 O O . PRO A 1 365 ? 32.031 17.182 48.197 1.00 25.33 364 PRO A O 1
ATOM 1330 N N . ILE A 1 366 ? 33.494 18.633 49.162 1.00 24.87 365 ILE A N 1
ATOM 1331 C CA . ILE A 1 366 ? 34.637 18.399 48.239 1.00 23.37 365 ILE A CA 1
ATOM 1332 C C . ILE A 1 366 ? 35.763 17.657 48.950 1.00 23.28 365 ILE A C 1
ATOM 1333 O O . ILE A 1 366 ? 36.088 17.985 50.114 1.00 24.16 365 ILE A O 1
ATOM 1338 N N . TRP A 1 367 ? 36.395 16.748 48.230 1.00 21.04 366 TRP A N 1
ATOM 1339 C CA . TRP A 1 367 ? 37.703 16.201 48.604 1.00 20.31 366 TRP A CA 1
ATOM 1340 C C . TRP A 1 367 ? 38.675 16.608 47.513 1.00 21.94 366 TRP A C 1
ATOM 1341 O O . TRP A 1 367 ? 38.387 16.392 46.324 1.00 23.90 366 TRP A O 1
ATOM 1352 N N . VAL A 1 368 ? 39.763 17.228 47.892 1.00 21.44 367 VAL A N 1
ATOM 1353 C CA . VAL A 1 368 ? 40.883 17.499 46.942 1.00 21.70 367 VAL A CA 1
ATOM 1354 C C . VAL A 1 368 ? 41.797 16.287 47.055 1.00 21.23 367 VAL A C 1
ATOM 1355 O O . VAL A 1 368 ? 42.694 16.274 47.927 1.00 23.77 367 VAL A O 1
ATOM 1359 N N . THR A 1 369 ? 41.692 15.345 46.134 1.00 21.40 368 THR A N 1
ATOM 1360 C CA . THR A 1 369 ? 42.423 14.062 46.305 1.00 22.49 368 THR A CA 1
ATOM 1361 C C . THR A 1 369 ? 43.874 14.220 45.799 1.00 22.43 368 THR A C 1
ATOM 1362 O O . THR A 1 369 ? 44.689 13.383 46.153 1.00 21.37 368 THR A O 1
ATOM 1366 N N . GLU A 1 370 ? 44.174 15.247 44.996 1.00 21.42 369 GLU A N 1
ATOM 1367 C CA . GLU A 1 370 ? 45.557 15.534 44.542 1.00 21.52 369 GLU A CA 1
ATOM 1368 C C . GLU A 1 370 ? 45.662 17.039 44.427 1.00 22.17 369 GLU A C 1
ATOM 1369 O O . GLU A 1 370 ? 44.793 17.640 43.750 1.00 21.17 369 GLU A O 1
ATOM 1375 N N . PHE A 1 371 ? 46.617 17.668 45.067 1.00 22.90 370 PHE A N 1
ATOM 1376 C CA . PHE A 1 371 ? 46.995 19.037 44.670 1.00 22.48 370 PHE A CA 1
ATOM 1377 C C . PHE A 1 371 ? 48.486 19.142 44.446 1.00 22.29 370 PHE A C 1
ATOM 1378 O O . PHE A 1 371 ? 49.248 18.361 45.012 1.00 23.24 370 PHE A O 1
ATOM 1386 N N . ALA A 1 372 ? 48.841 20.060 43.563 1.00 22.44 371 ALA A N 1
ATOM 1387 C CA . ALA A 1 372 ? 50.239 20.347 43.198 1.00 23.82 371 ALA A CA 1
ATOM 1388 C C . ALA A 1 372 ? 50.388 21.770 42.727 1.00 22.14 371 ALA A C 1
ATOM 1389 O O . ALA A 1 372 ? 49.451 22.291 42.141 1.00 24.24 371 ALA A O 1
ATOM 1391 N N . CYS A 1 373 ? 51.581 22.345 42.931 1.00 22.93 372 CYS A N 1
ATOM 1392 C CA . CYS A 1 373 ? 51.950 23.675 42.397 1.00 23.55 372 CYS A CA 1
ATOM 1393 C C . CYS A 1 373 ? 52.259 23.504 40.909 1.00 24.49 372 CYS A C 1
ATOM 1394 O O . CYS A 1 373 ? 53.325 22.931 40.565 1.00 25.04 372 CYS A O 1
ATOM 1397 N N . VAL A 1 374 ? 51.404 24.020 40.056 1.00 24.92 373 VAL A N 1
ATOM 1398 C CA . VAL A 1 374 ? 51.543 23.965 38.581 1.00 22.70 373 VAL A CA 1
ATOM 1399 C C . VAL A 1 374 ? 51.047 25.293 38.027 1.00 25.13 373 VAL A C 1
ATOM 1400 O O . VAL A 1 374 ? 49.919 25.689 38.341 1.00 22.93 373 VAL A O 1
ATOM 1404 N N . ASP A 1 375 ? 51.804 25.891 37.120 1.00 25.37 374 ASP A N 1
ATOM 1405 C CA . ASP A 1 375 ? 51.314 27.059 36.343 1.00 28.01 374 ASP A CA 1
ATOM 1406 C C . ASP A 1 375 ? 50.528 26.539 35.148 1.00 28.13 374 ASP A C 1
ATOM 1407 O O . ASP A 1 375 ? 51.131 26.041 34.187 1.00 29.10 374 ASP A O 1
ATOM 1412 N N . ASP A 1 376 ? 49.219 26.616 35.219 1.00 27.57 375 ASP A N 1
ATOM 1413 C CA . ASP A 1 376 ? 48.374 26.105 34.120 1.00 30.02 375 ASP A CA 1
ATOM 1414 C C . ASP A 1 376 ? 47.811 27.274 33.314 1.00 31.08 375 ASP A C 1
ATOM 1415 O O . ASP A 1 376 ? 46.878 27.032 32.590 1.00 29.43 375 ASP A O 1
ATOM 1420 N N . SER A 1 377 ? 48.349 28.485 33.448 1.00 34.40 376 SER A N 1
ATOM 1421 C CA . SER A 1 377 ? 47.794 29.716 32.799 1.00 36.88 376 SER A CA 1
ATOM 1422 C C . SER A 1 377 ? 47.874 29.573 31.275 1.00 37.68 376 SER A C 1
ATOM 1423 O O . SER A 1 377 ? 46.928 29.976 30.588 1.00 37.43 376 SER A O 1
ATOM 1426 N N . THR A 1 378 ? 48.924 28.908 30.789 1.00 36.93 377 THR A N 1
ATOM 1427 C CA . THR A 1 378 ? 49.182 28.686 29.345 1.00 41.84 377 THR A CA 1
ATOM 1428 C C . THR A 1 378 ? 49.080 27.193 29.002 1.00 44.51 377 THR A C 1
ATOM 1429 O O . THR A 1 378 ? 48.183 26.833 28.209 1.00 42.57 377 THR A O 1
ATOM 1433 N N . ASP A 1 379 ? 49.987 26.350 29.506 1.00 44.17 378 ASP A N 1
ATOM 1434 C CA . ASP A 1 379 ? 49.931 24.887 29.232 1.00 44.65 378 ASP A CA 1
ATOM 1435 C C . ASP A 1 379 ? 49.906 24.188 30.607 1.00 41.55 378 ASP A C 1
ATOM 1436 O O . ASP A 1 379 ? 48.891 24.381 31.384 1.00 41.31 378 ASP A O 1
ATOM 1441 N N . PHE A 1 380 ? 50.934 23.393 30.919 1.00 32.61 379 PHE A N 1
ATOM 1442 C CA . PHE A 1 380 ? 50.997 22.696 32.231 1.00 30.25 379 PHE A CA 1
ATOM 1443 C C . PHE A 1 380 ? 52.460 22.691 32.625 1.00 28.57 379 PHE A C 1
ATOM 1444 O O . PHE A 1 380 ? 53.207 21.833 32.123 1.00 29.58 379 PHE A O 1
ATOM 1452 N N . VAL A 1 381 ? 52.868 23.705 33.358 1.00 27.21 380 VAL A N 1
ATOM 1453 C CA . VAL A 1 381 ? 54.271 23.858 33.792 1.00 26.51 380 VAL A CA 1
ATOM 1454 C C . VAL A 1 381 ? 54.397 23.734 35.315 1.00 27.73 380 VAL A C 1
ATOM 1455 O O . VAL A 1 381 ? 54.185 24.711 36.059 1.00 26.71 380 VAL A O 1
ATOM 1459 N N . PRO A 1 382 ? 54.763 22.532 35.811 1.00 25.72 381 PRO A N 1
ATOM 1460 C CA . PRO A 1 382 ? 54.922 22.341 37.241 1.00 25.65 381 PRO A CA 1
ATOM 1461 C C . PRO A 1 382 ? 55.918 23.347 37.795 1.00 24.15 381 PRO A C 1
ATOM 1462 O O . PRO A 1 382 ? 56.973 23.642 37.215 1.00 25.32 381 PRO A O 1
ATOM 1466 N N . CYS A 1 383 ? 55.599 23.854 38.984 1.00 27.46 382 CYS A N 1
ATOM 1467 C CA . CYS A 1 383 ? 56.475 24.808 39.698 1.00 26.28 382 CYS A CA 1
ATOM 1468 C C . CYS A 1 383 ? 57.794 24.108 40.065 1.00 24.89 382 CYS A C 1
ATOM 1469 O O . CYS A 1 383 ? 57.740 22.985 40.482 1.00 24.58 382 CYS A O 1
ATOM 1472 N N . THR A 1 384 ? 58.916 24.794 39.921 1.00 25.42 383 THR A N 1
ATOM 1473 C CA . THR A 1 384 ? 60.289 24.244 40.171 1.00 26.77 383 THR A CA 1
ATOM 1474 C C . THR A 1 384 ? 61.013 25.052 41.262 1.00 27.68 383 THR A C 1
ATOM 1475 O O . THR A 1 384 ? 62.025 24.569 41.803 1.00 28.66 383 THR A O 1
ATOM 1479 N N . ASP A 1 385 ? 60.521 26.242 41.585 1.00 27.70 384 ASP A N 1
ATOM 1480 C CA . ASP A 1 385 ? 61.155 27.155 42.549 1.00 28.40 384 ASP A CA 1
ATOM 1481 C C . ASP A 1 385 ? 60.741 26.731 43.963 1.00 28.26 384 ASP A C 1
ATOM 1482 O O . ASP A 1 385 ? 59.565 26.800 44.278 1.00 27.04 384 ASP A O 1
ATOM 1487 N N . GLN A 1 386 ? 61.690 26.290 44.755 1.00 25.98 385 GLN A N 1
ATOM 1488 C CA . GLN A 1 386 ? 61.375 25.727 46.096 1.00 27.92 385 GLN A CA 1
ATOM 1489 C C . GLN A 1 386 ? 60.660 26.781 46.957 1.00 28.33 385 GLN A C 1
ATOM 1490 O O . GLN A 1 386 ? 59.738 26.402 47.695 1.00 25.74 385 GLN A O 1
ATOM 1496 N N . SER A 1 387 ? 61.126 28.034 46.908 1.00 28.62 386 SER A N 1
ATOM 1497 C CA . SER A 1 387 ? 60.565 29.128 47.726 1.00 29.55 386 SER A CA 1
ATOM 1498 C C . SER A 1 387 ? 59.087 29.346 47.355 1.00 27.79 386 SER A C 1
ATOM 1499 O O . SER A 1 387 ? 58.162 29.351 48.220 1.00 29.07 386 SER A O 1
ATOM 1502 N N . GLU A 1 388 ? 58.797 29.384 46.062 1.00 28.08 387 GLU A N 1
ATOM 1503 C CA . GLU A 1 388 ? 57.392 29.533 45.613 1.00 27.96 387 GLU A CA 1
ATOM 1504 C C . GLU A 1 388 ? 56.606 28.296 46.029 1.00 25.45 387 GLU A C 1
ATOM 1505 O O . GLU A 1 388 ? 55.422 28.468 46.411 1.00 26.35 387 GLU A O 1
ATOM 1511 N N . ILE A 1 389 ? 57.188 27.083 45.905 1.00 23.90 388 ILE A N 1
ATOM 1512 C CA . ILE A 1 389 ? 56.512 25.828 46.343 1.00 23.21 388 ILE A CA 1
ATOM 1513 C C . ILE A 1 389 ? 56.136 25.896 47.811 1.00 23.19 388 ILE A C 1
ATOM 1514 O O . ILE A 1 389 ? 55.028 25.527 48.128 1.00 24.43 388 ILE A O 1
ATOM 1519 N N . ASN A 1 390 ? 57.067 26.290 48.660 1.00 23.99 389 ASN A N 1
ATOM 1520 C CA . ASN A 1 390 ? 56.820 26.372 50.118 1.00 23.70 389 ASN A CA 1
ATOM 1521 C C . ASN A 1 390 ? 55.639 27.316 50.388 1.00 25.06 389 ASN A C 1
ATOM 1522 O O . ASN A 1 390 ? 54.765 26.971 51.191 1.00 27.32 389 ASN A O 1
ATOM 1527 N N . THR A 1 391 ? 55.637 28.486 49.754 1.00 25.56 390 THR A N 1
ATOM 1528 C CA . THR A 1 391 ? 54.567 29.498 49.929 1.00 27.65 390 THR A CA 1
ATOM 1529 C C . THR A 1 391 ? 53.213 28.924 49.515 1.00 27.85 390 THR A C 1
ATOM 1530 O O . THR A 1 391 ? 52.203 29.059 50.272 1.00 27.71 390 THR A O 1
ATOM 1534 N N . PHE A 1 392 ? 53.222 28.225 48.398 1.00 27.66 391 PHE A N 1
ATOM 1535 C CA . PHE A 1 392 ? 52.025 27.550 47.863 1.00 26.71 391 PHE A CA 1
ATOM 1536 C C . PHE A 1 392 ? 51.506 26.534 48.865 1.00 27.08 391 PHE A C 1
ATOM 1537 O O . PHE A 1 392 ? 50.300 26.529 49.082 1.00 26.97 391 PHE A O 1
ATOM 1545 N N . ILE A 1 393 ? 52.371 25.655 49.369 1.00 24.64 392 ILE A N 1
ATOM 1546 C CA . ILE A 1 393 ? 51.920 24.574 50.285 1.00 25.48 392 ILE A CA 1
ATOM 1547 C C . ILE A 1 393 ? 51.330 25.260 51.528 1.00 26.24 392 ILE A C 1
ATOM 1548 O O . ILE A 1 393 ? 50.255 24.849 51.988 1.00 25.23 392 ILE A O 1
ATOM 1553 N N . ASN A 1 394 ? 52.016 26.256 52.069 1.00 27.30 393 ASN A N 1
ATOM 1554 C CA . ASN A 1 394 ? 51.580 26.916 53.343 1.00 27.85 393 ASN A CA 1
ATOM 1555 C C . ASN A 1 394 ? 50.230 27.602 53.110 1.00 27.93 393 ASN A C 1
ATOM 1556 O O . ASN A 1 394 ? 49.276 27.351 53.907 1.00 27.70 393 ASN A O 1
ATOM 1561 N N . ASP A 1 395 ? 50.106 28.290 51.963 1.00 25.83 394 ASP A N 1
ATOM 1562 C CA . ASP A 1 395 ? 48.900 29.027 51.571 1.00 28.75 394 ASP A CA 1
ATOM 1563 C C . ASP A 1 395 ? 47.735 28.065 51.368 1.00 26.50 394 ASP A C 1
ATOM 1564 O O . ASP A 1 395 ? 46.602 28.375 51.794 1.00 26.17 394 ASP A O 1
ATOM 1569 N N . ILE A 1 396 ? 47.931 26.977 50.623 1.00 26.36 395 ILE A N 1
ATOM 1570 C CA . ILE A 1 396 ? 46.804 26.119 50.217 1.00 25.65 395 ILE A CA 1
ATOM 1571 C C . ILE A 1 396 ? 46.315 25.353 51.455 1.00 25.46 395 ILE A C 1
ATOM 1572 O O . ILE A 1 396 ? 45.090 25.085 51.590 1.00 26.45 395 ILE A O 1
ATOM 1577 N N . VAL A 1 397 ? 47.221 24.955 52.338 1.00 24.95 396 VAL A N 1
ATOM 1578 C CA . VAL A 1 397 ? 46.807 24.215 53.567 1.00 24.31 396 VAL A CA 1
ATOM 1579 C C . VAL A 1 397 ? 45.941 25.133 54.444 1.00 26.56 396 VAL A C 1
ATOM 1580 O O . VAL A 1 397 ? 44.816 24.698 54.826 1.00 26.75 396 VAL A O 1
ATOM 1584 N N . ALA A 1 398 ? 46.335 26.394 54.614 1.00 27.96 397 ALA A N 1
ATOM 1585 C CA . ALA A 1 398 ? 45.520 27.405 55.325 1.00 29.12 397 ALA A CA 1
ATOM 1586 C C . ALA A 1 398 ? 44.156 27.636 54.671 1.00 30.34 397 ALA A C 1
ATOM 1587 O O . ALA A 1 398 ? 43.127 27.642 55.416 1.00 30.83 397 ALA A O 1
ATOM 1589 N N . LEU A 1 399 ? 44.116 27.782 53.353 1.00 28.00 398 LEU A N 1
ATOM 1590 C CA . LEU A 1 399 ? 42.877 27.926 52.593 1.00 28.27 398 LEU A CA 1
ATOM 1591 C C . LEU A 1 399 ? 41.993 26.715 52.851 1.00 26.76 398 LEU A C 1
ATOM 1592 O O . LEU A 1 399 ? 40.798 26.897 53.130 1.00 26.94 398 LEU A O 1
ATOM 1597 N N . PHE A 1 400 ? 42.486 25.498 52.630 1.00 26.88 399 PHE A N 1
ATOM 1598 C CA . PHE A 1 400 ? 41.642 24.297 52.736 1.00 25.48 399 PHE A CA 1
ATOM 1599 C C . PHE A 1 400 ? 41.087 24.186 54.174 1.00 26.18 399 PHE A C 1
ATOM 1600 O O . PHE A 1 400 ? 39.898 23.899 54.320 1.00 26.96 399 PHE A O 1
ATOM 1608 N N . GLU A 1 401 ? 41.935 24.384 55.174 1.00 26.32 400 GLU A N 1
ATOM 1609 C CA . GLU A 1 401 ? 41.468 24.234 56.579 1.00 29.47 400 GLU A CA 1
ATOM 1610 C C . GLU A 1 401 ? 40.325 25.239 56.829 1.00 29.15 400 GLU A C 1
ATOM 1611 O O . GLU A 1 401 ? 39.341 24.919 57.521 1.00 29.69 400 GLU A O 1
ATOM 1617 N N . SER A 1 402 ? 40.406 26.426 56.259 1.00 29.50 401 SER A N 1
ATOM 1618 C CA . SER A 1 402 ? 39.431 27.494 56.597 1.00 33.65 401 SER A CA 1
ATOM 1619 C C . SER A 1 402 ? 38.172 27.357 55.729 1.00 32.91 401 SER A C 1
ATOM 1620 O O . SER A 1 402 ? 37.149 27.966 56.029 1.00 30.43 401 SER A O 1
ATOM 1623 N N . ASP A 1 403 ? 38.221 26.527 54.687 1.00 29.25 402 ASP A N 1
ATOM 1624 C CA . ASP A 1 403 ? 37.128 26.479 53.697 1.00 29.63 402 ASP A CA 1
ATOM 1625 C C . ASP A 1 403 ? 36.189 25.353 54.086 1.00 29.57 402 ASP A C 1
ATOM 1626 O O . ASP A 1 403 ? 36.500 24.155 53.864 1.00 27.02 402 ASP A O 1
ATOM 1631 N N . ASP A 1 404 ? 35.000 25.704 54.542 1.00 29.33 403 ASP A N 1
ATOM 1632 C CA . ASP A 1 404 ? 34.019 24.689 54.957 1.00 32.02 403 ASP A CA 1
ATOM 1633 C C . ASP A 1 404 ? 33.540 23.839 53.785 1.00 32.07 403 ASP A C 1
ATOM 1634 O O . ASP A 1 404 ? 32.939 22.777 54.066 1.00 32.39 403 ASP A O 1
ATOM 1639 N N . ARG A 1 405 ? 33.725 24.252 52.533 1.00 27.05 404 ARG A N 1
ATOM 1640 C CA . ARG A 1 405 ? 33.339 23.377 51.397 1.00 26.94 404 ARG A CA 1
ATOM 1641 C C . ARG A 1 405 ? 34.324 22.198 51.254 1.00 26.57 404 ARG A C 1
ATOM 1642 O O . ARG A 1 405 ? 33.945 21.199 50.604 1.00 26.29 404 ARG A O 1
ATOM 1650 N N . VAL A 1 406 ? 35.556 22.338 51.733 1.00 25.87 405 VAL A N 1
ATOM 1651 C CA . VAL A 1 406 ? 36.605 21.284 51.521 1.00 25.44 405 VAL A CA 1
ATOM 1652 C C . VAL A 1 406 ? 36.624 20.409 52.767 1.00 26.18 405 VAL A C 1
ATOM 1653 O O . VAL A 1 406 ? 37.014 20.901 53.855 1.00 27.35 405 VAL A O 1
ATOM 1657 N N . GLN A 1 407 ? 36.234 19.155 52.648 1.00 26.23 406 GLN A N 1
ATOM 1658 C CA . GLN A 1 407 ? 36.202 18.260 53.848 1.00 27.66 406 GLN A CA 1
ATOM 1659 C C . GLN A 1 407 ? 37.471 17.415 53.961 1.00 26.92 406 GLN A C 1
ATOM 1660 O O . GLN A 1 407 ? 37.670 16.807 54.994 1.00 26.62 406 GLN A O 1
ATOM 1666 N N . ALA A 1 408 ? 38.314 17.369 52.926 1.00 26.01 407 ALA A N 1
ATOM 1667 C CA . ALA A 1 408 ? 39.584 16.617 52.977 1.00 23.36 407 ALA A CA 1
ATOM 1668 C C . ALA A 1 408 ? 40.474 17.099 51.820 1.00 24.76 407 ALA A C 1
ATOM 1669 O O . ALA A 1 408 ? 39.912 17.506 50.771 1.00 22.60 407 ALA A O 1
ATOM 1671 N N . TYR A 1 409 ? 41.791 16.958 51.978 1.00 24.13 408 TYR A N 1
ATOM 1672 C CA . TYR A 1 409 ? 42.755 17.251 50.897 1.00 23.02 408 TYR A CA 1
ATOM 1673 C C . TYR A 1 409 ? 43.989 16.381 51.102 1.00 24.00 408 TYR A C 1
ATOM 1674 O O . TYR A 1 409 ? 44.336 15.924 52.238 1.00 23.26 408 TYR A O 1
ATOM 1683 N N . ALA A 1 410 ? 44.656 16.141 49.974 1.00 22.12 409 ALA A N 1
ATOM 1684 C CA . ALA A 1 410 ? 45.893 15.331 49.922 1.00 22.31 409 ALA A CA 1
ATOM 1685 C C . ALA A 1 410 ? 46.894 15.931 48.951 1.00 21.93 409 ALA A C 1
ATOM 1686 O O . ALA A 1 410 ? 46.601 16.118 47.732 1.00 21.55 409 ALA A O 1
ATOM 1688 N N . TYR A 1 411 ? 48.114 16.050 49.456 1.00 21.57 410 TYR A N 1
ATOM 1689 C CA . TYR A 1 411 ? 49.316 16.341 48.658 1.00 21.88 410 TYR A CA 1
ATOM 1690 C C . TYR A 1 411 ? 49.500 15.304 47.552 1.00 21.57 410 TYR A C 1
ATOM 1691 O O . TYR A 1 411 ? 49.514 14.074 47.816 1.00 22.70 410 TYR A O 1
ATOM 1700 N N . SER A 1 412 ? 49.685 15.758 46.303 1.00 20.93 411 SER A N 1
ATOM 1701 C CA . SER A 1 412 ? 49.856 14.829 45.173 1.00 22.11 411 SER A CA 1
ATOM 1702 C C . SER A 1 412 ? 51.267 14.275 45.199 1.00 22.13 411 SER A C 1
ATOM 1703 O O . SER A 1 412 ? 52.204 15.096 45.202 1.00 22.43 411 SER A O 1
ATOM 1706 N N . THR A 1 413 ? 51.458 12.935 45.096 1.00 23.50 412 THR A N 1
ATOM 1707 C CA . THR A 1 413 ? 52.804 12.354 44.834 1.00 24.35 412 THR A CA 1
ATOM 1708 C C . THR A 1 413 ? 52.774 11.664 43.458 1.00 25.10 412 THR A C 1
ATOM 1709 O O . THR A 1 413 ? 53.486 10.719 43.232 1.00 27.22 412 THR A O 1
ATOM 1713 N N . GLY A 1 414 ? 51.913 12.114 42.604 1.00 24.81 413 GLY A N 1
ATOM 1714 C CA . GLY A 1 414 ? 51.697 11.553 41.266 1.00 27.85 413 GLY A CA 1
ATOM 1715 C C . GLY A 1 414 ? 52.866 11.851 40.335 1.00 29.57 413 GLY A C 1
ATOM 1716 O O . GLY A 1 414 ? 53.798 12.616 40.667 1.00 27.50 413 GLY A O 1
ATOM 1717 N N . GLU A 1 415 ? 52.698 11.402 39.106 1.00 31.89 414 GLU A N 1
ATOM 1718 C CA . GLU A 1 415 ? 53.724 11.532 38.041 1.00 36.16 414 GLU A CA 1
ATOM 1719 C C . GLU A 1 415 ? 53.566 12.883 37.390 1.00 32.62 414 GLU A C 1
ATOM 1720 O O . GLU A 1 415 ? 52.508 13.482 37.506 1.00 32.19 414 GLU A O 1
ATOM 1726 N N . GLY A 1 416 ? 54.600 13.321 36.699 1.00 35.08 415 GLY A N 1
ATOM 1727 C CA . GLY A 1 416 ? 54.544 14.525 35.846 1.00 33.94 415 GLY A CA 1
ATOM 1728 C C . GLY A 1 416 ? 54.720 15.814 36.621 1.00 33.90 415 GLY A C 1
ATOM 1729 O O . GLY A 1 416 ? 54.283 16.857 36.104 1.00 35.70 415 GLY A O 1
ATOM 1730 N N . LEU A 1 417 ? 55.226 15.762 37.862 1.00 29.85 416 LEU A N 1
ATOM 1731 C CA . LEU A 1 417 ? 55.472 17.042 38.557 1.00 28.39 416 LEU A CA 1
ATOM 1732 C C . LEU A 1 417 ? 56.958 17.209 38.760 1.00 26.51 416 LEU A C 1
ATOM 1733 O O . LEU A 1 417 ? 57.716 16.351 38.397 1.00 26.28 416 LEU A O 1
ATOM 1738 N N . SER A 1 418 ? 57.374 18.329 39.326 1.00 26.36 417 SER A N 1
ATOM 1739 C CA . SER A 1 418 ? 58.805 18.699 39.368 1.00 25.20 417 SER A CA 1
ATOM 1740 C C . SER A 1 418 ? 59.518 17.870 40.418 1.00 25.07 417 SER A C 1
ATOM 1741 O O . SER A 1 418 ? 58.906 17.478 41.412 1.00 23.74 417 SER A O 1
ATOM 1744 N N . PRO A 1 419 ? 60.836 17.694 40.301 1.00 25.13 418 PRO A N 1
ATOM 1745 C CA . PRO A 1 419 ? 61.588 17.032 41.346 1.00 26.82 418 PRO A CA 1
ATOM 1746 C C . PRO A 1 419 ? 61.496 17.750 42.715 1.00 25.35 418 PRO A C 1
ATOM 1747 O O . PRO A 1 419 ? 61.485 17.096 43.747 1.00 26.63 418 PRO A O 1
ATOM 1751 N N . GLU A 1 420 ? 61.354 19.073 42.674 1.00 23.09 419 GLU A N 1
ATOM 1752 C CA . GLU A 1 420 ? 61.214 19.919 43.882 1.00 22.53 419 GLU A CA 1
ATOM 1753 C C . GLU A 1 420 ? 59.863 19.631 44.579 1.00 25.56 419 GLU A C 1
ATOM 1754 O O . GLU A 1 420 ? 59.782 19.762 45.798 1.00 23.32 419 GLU A O 1
ATOM 1760 N N . TRP A 1 421 ? 58.856 19.210 43.834 1.00 23.57 420 TRP A N 1
ATOM 1761 C CA . TRP A 1 421 ? 57.549 18.830 44.409 1.00 25.04 420 TRP A CA 1
ATOM 1762 C C . TRP A 1 421 ? 57.636 17.448 45.100 1.00 27.03 420 TRP A C 1
ATOM 1763 O O . TRP A 1 421 ? 56.844 17.181 46.051 1.00 26.66 420 TRP A O 1
ATOM 1774 N N . ASP A 1 422 ? 58.582 16.574 44.732 1.00 24.22 421 ASP A N 1
ATOM 1775 C CA . ASP A 1 422 ? 58.655 15.230 45.360 1.00 23.62 421 ASP A CA 1
ATOM 1776 C C . ASP A 1 422 ? 58.599 15.378 46.893 1.00 24.57 421 ASP A C 1
ATOM 1777 O O . ASP A 1 422 ? 59.335 16.224 47.437 1.00 23.53 421 ASP A O 1
ATOM 1782 N N . MET A 1 423 ? 57.717 14.616 47.546 1.00 24.21 422 MET A N 1
ATOM 1783 C CA . MET A 1 423 ? 57.633 14.599 49.025 1.00 24.68 422 MET A CA 1
ATOM 1784 C C . MET A 1 423 ? 58.750 13.714 49.589 1.00 26.41 422 MET A C 1
ATOM 1785 O O . MET A 1 423 ? 59.202 14.006 50.697 1.00 23.16 422 MET A O 1
ATOM 1790 N N . ILE A 1 424 ? 59.072 12.617 48.892 1.00 25.87 423 ILE A N 1
ATOM 1791 C CA . ILE A 1 424 ? 60.074 11.593 49.311 1.00 29.25 423 ILE A CA 1
ATOM 1792 C C . ILE A 1 424 ? 61.160 11.503 48.242 1.00 28.45 423 ILE A C 1
ATOM 1793 O O . ILE A 1 424 ? 60.843 11.497 47.020 1.00 28.26 423 ILE A O 1
ATOM 1798 N N . SER A 1 425 ? 62.417 11.440 48.657 1.00 28.26 424 SER A N 1
ATOM 1799 C CA . SER A 1 425 ? 63.557 11.307 47.736 1.00 30.26 424 SER A CA 1
ATOM 1800 C C . SER A 1 425 ? 64.636 10.448 48.415 1.00 31.67 424 SER A C 1
ATOM 1801 O O . SER A 1 425 ? 65.025 10.743 49.568 1.00 28.40 424 SER A O 1
ATOM 1804 N N . ASN A 1 426 ? 64.961 9.311 47.809 1.00 33.96 425 ASN A N 1
ATOM 1805 C CA . ASN A 1 426 ? 65.907 8.322 48.400 1.00 38.08 425 ASN A CA 1
ATOM 1806 C C . ASN A 1 426 ? 65.513 8.027 49.866 1.00 35.32 425 ASN A C 1
ATOM 1807 O O . ASN A 1 426 ? 66.398 8.047 50.708 1.00 34.56 425 ASN A O 1
ATOM 1812 N N . GLY A 1 427 ? 64.233 7.767 50.122 1.00 30.31 426 GLY A N 1
ATOM 1813 C CA . GLY A 1 427 ? 63.730 7.334 51.426 1.00 33.35 426 GLY A CA 1
ATOM 1814 C C . GLY A 1 427 ? 63.734 8.468 52.442 1.00 31.37 426 GLY A C 1
ATOM 1815 O O . GLY A 1 427 ? 63.503 8.195 53.635 1.00 31.37 426 GLY A O 1
ATOM 1816 N N . ALA A 1 428 ? 64.019 9.704 52.040 1.00 28.75 427 ALA A N 1
ATOM 1817 C CA . ALA A 1 428 ? 64.047 10.869 52.982 1.00 27.30 427 ALA A CA 1
ATOM 1818 C C . ALA A 1 428 ? 62.887 11.821 52.690 1.00 25.39 427 ALA A C 1
ATOM 1819 O O . ALA A 1 428 ? 62.492 11.971 51.533 1.00 25.60 427 ALA A O 1
ATOM 1821 N N . LEU A 1 429 ? 62.394 12.485 53.721 1.00 24.19 428 LEU A N 1
ATOM 1822 C CA . LEU A 1 429 ? 61.393 13.559 53.625 1.00 24.19 428 LEU A CA 1
ATOM 1823 C C . LEU A 1 429 ? 62.062 14.842 53.175 1.00 23.73 428 LEU A C 1
ATOM 1824 O O . LEU A 1 429 ? 63.018 15.341 53.807 1.00 23.80 428 LEU A O 1
ATOM 1829 N N . THR A 1 430 ? 61.655 15.296 51.990 1.00 23.13 429 THR A N 1
ATOM 1830 C CA . THR A 1 430 ? 62.257 16.424 51.292 1.00 23.22 429 THR A CA 1
ATOM 1831 C C . THR A 1 430 ? 61.839 17.718 51.958 1.00 22.79 429 THR A C 1
ATOM 1832 O O . THR A 1 430 ? 60.909 17.723 52.799 1.00 23.76 429 THR A O 1
ATOM 1836 N N . GLU A 1 431 ? 62.420 18.827 51.540 1.00 23.27 430 GLU A N 1
ATOM 1837 C CA . GLU A 1 431 ? 61.980 20.147 52.042 1.00 24.02 430 GLU A CA 1
ATOM 1838 C C . GLU A 1 431 ? 60.458 20.298 51.763 1.00 23.12 430 GLU A C 1
ATOM 1839 O O . GLU A 1 431 ? 59.681 20.832 52.625 1.00 24.32 430 GLU A O 1
ATOM 1845 N N . SER A 1 432 ? 60.008 20.006 50.545 1.00 23.50 431 SER A N 1
ATOM 1846 C CA . SER A 1 432 ? 58.566 20.150 50.238 1.00 23.45 431 SER A CA 1
ATOM 1847 C C . SER A 1 432 ? 57.747 19.260 51.160 1.00 23.11 431 SER A C 1
ATOM 1848 O O . SER A 1 432 ? 56.703 19.747 51.673 1.00 24.31 431 SER A O 1
ATOM 1851 N N . GLY A 1 433 ? 58.141 18.004 51.342 1.00 23.03 432 GLY A N 1
ATOM 1852 C CA . GLY A 1 433 ? 57.469 17.075 52.275 1.00 22.44 432 GLY A CA 1
ATOM 1853 C C . GLY A 1 433 ? 57.371 17.662 53.683 1.00 23.27 432 GLY A C 1
ATOM 1854 O O . GLY A 1 433 ? 56.271 17.589 54.354 1.00 24.34 432 GLY A O 1
ATOM 1855 N N . GLN A 1 434 ? 58.479 18.226 54.155 1.00 22.15 433 GLN A N 1
ATOM 1856 C CA . GLN A 1 434 ? 58.536 18.866 55.496 1.00 23.96 433 GLN A CA 1
ATOM 1857 C C . GLN A 1 434 ? 57.642 20.100 55.556 1.00 24.73 433 GLN A C 1
ATOM 1858 O O . GLN A 1 434 ? 57.052 20.316 56.602 1.00 24.94 433 GLN A O 1
ATOM 1864 N N . THR A 1 435 ? 57.545 20.890 54.487 1.00 23.63 434 THR A N 1
ATOM 1865 C CA . THR A 1 435 ? 56.688 22.094 54.512 1.00 23.97 434 THR A CA 1
ATOM 1866 C C . THR A 1 435 ? 55.240 21.594 54.663 1.00 24.75 434 THR A C 1
ATOM 1867 O O . THR A 1 435 ? 54.483 22.172 55.445 1.00 24.92 434 THR A O 1
ATOM 1871 N N . TYR A 1 436 ? 54.859 20.551 53.928 1.00 23.79 435 TYR A N 1
ATOM 1872 C CA . TYR A 1 436 ? 53.474 20.053 54.071 1.00 23.19 435 TYR A CA 1
ATOM 1873 C C . TYR A 1 436 ? 53.270 19.566 55.517 1.00 22.83 435 TYR A C 1
ATOM 1874 O O . TYR A 1 436 ? 52.246 19.892 56.134 1.00 23.24 435 TYR A O 1
ATOM 1883 N N . LEU A 1 437 ? 54.210 18.772 56.021 1.00 23.16 436 LEU A N 1
ATOM 1884 C CA . LEU A 1 437 ? 54.068 18.177 57.385 1.00 23.20 436 LEU A CA 1
ATOM 1885 C C . LEU A 1 437 ? 53.911 19.322 58.394 1.00 23.58 436 LEU A C 1
ATOM 1886 O O . LEU A 1 437 ? 53.037 19.228 59.274 1.00 24.79 436 LEU A O 1
ATOM 1891 N N . THR A 1 438 ? 54.754 20.328 58.338 1.00 24.40 437 THR A N 1
ATOM 1892 C CA . THR A 1 438 ? 54.700 21.459 59.283 1.00 25.14 437 THR A CA 1
ATOM 1893 C C . THR A 1 438 ? 53.378 22.191 59.169 1.00 24.39 437 THR A C 1
ATOM 1894 O O . THR A 1 438 ? 52.793 22.489 60.199 1.00 25.60 437 THR A O 1
ATOM 1898 N N . ALA A 1 439 ? 52.919 22.453 57.964 1.00 23.12 438 ALA A N 1
ATOM 1899 C CA . ALA A 1 439 ? 51.641 23.162 57.738 1.00 26.66 438 ALA A CA 1
ATOM 1900 C C . ALA A 1 439 ? 50.483 22.334 58.320 1.00 24.80 438 ALA A C 1
ATOM 1901 O O . ALA A 1 439 ? 49.657 22.906 59.062 1.00 26.92 438 ALA A O 1
ATOM 1903 N N . ILE A 1 440 ? 50.381 21.032 58.069 1.00 23.86 439 ILE A N 1
ATOM 1904 C CA . ILE A 1 440 ? 49.176 20.304 58.506 1.00 23.81 439 ILE A CA 1
ATOM 1905 C C . ILE A 1 440 ? 49.303 20.112 60.028 1.00 25.58 439 ILE A C 1
ATOM 1906 O O . ILE A 1 440 ? 48.287 20.025 60.672 1.00 24.67 439 ILE A O 1
ATOM 1911 N N . SER A 1 441 ? 50.513 20.150 60.585 1.00 23.64 440 SER A N 1
ATOM 1912 C CA . SER A 1 441 ? 50.754 19.901 62.031 1.00 26.21 440 SER A CA 1
ATOM 1913 C C . SER A 1 441 ? 50.252 21.092 62.864 1.00 26.89 440 SER A C 1
ATOM 1914 O O . SER A 1 441 ? 49.993 20.904 64.096 1.00 28.89 440 SER A O 1
ATOM 1917 N N . GLN A 1 442 ? 50.054 22.251 62.261 1.00 27.59 441 GLN A N 1
ATOM 1918 C CA . GLN A 1 442 ? 49.466 23.404 62.978 1.00 30.97 441 GLN A CA 1
ATOM 1919 C C . GLN A 1 442 ? 48.005 23.109 63.347 1.00 30.17 441 GLN A C 1
ATOM 1920 O O . GLN A 1 442 ? 47.493 23.755 64.267 1.00 31.25 441 GLN A O 1
ATOM 1926 N N . TYR A 1 443 ? 47.365 22.178 62.663 1.00 29.30 442 TYR A N 1
ATOM 1927 C CA . TYR A 1 443 ? 45.907 21.870 62.820 1.00 29.78 442 TYR A CA 1
ATOM 1928 C C . TYR A 1 443 ? 45.693 20.615 63.651 1.00 31.32 442 TYR A C 1
ATOM 1929 O O . TYR A 1 443 ? 44.794 20.606 64.483 1.00 31.23 442 TYR A O 1
ATOM 1938 N N . HIS A 1 444 ? 46.470 19.570 63.408 1.00 29.01 443 HIS A N 1
ATOM 1939 C CA . HIS A 1 444 ? 46.364 18.293 64.151 1.00 30.33 443 HIS A CA 1
ATOM 1940 C C . HIS A 1 444 ? 47.738 17.638 64.285 1.00 32.87 443 H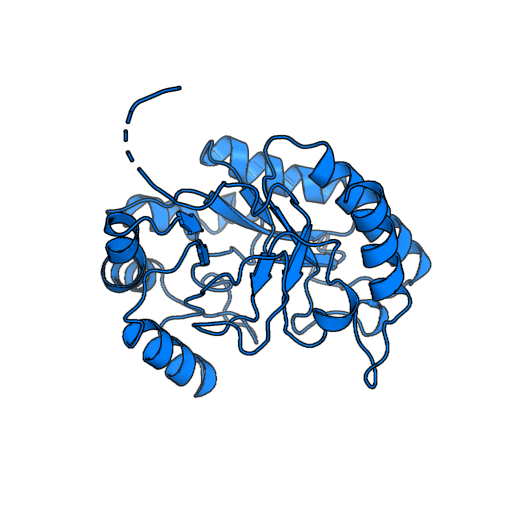IS A C 1
ATOM 1941 O O . HIS A 1 444 ? 48.673 17.759 63.476 1.00 29.64 443 HIS A O 1
#

B-factor: mean 30.62, std 8.82, range [19.98, 75.3]

Nearest PDB structures (foldseek):
  6ubc-assembly1_A  TM=1.004E+00  e=1.001E-54  Cryptococcus neoformans
  6ubd-assembly1_A  TM=9.658E-01  e=1.437E-29  Trichoderma gamsii
  6ub7-assembly1_A  TM=7.900E-01  e=1.088E-13  Cryptococcus neoformans
  6ufl-assembly1_A  TM=7.532E-01  e=6.711E-13  Amycolatopsis mediterranei
  6uar-assembly1_A  TM=7.679E-01  e=1.820E-12  Amycolatopsis mediterranei

InterPro domains:
  IPR017853 Glycoside hydrolase superfamily [SSF51445] (220-410)
  IPR024655 Asl1-like, glycosyl hydrolase catalytic domain [PF11790] (205-435)
  IPR053183 Alkali-sensitive linkage protein [PTHR34154] (105-440)

Sequence (256 aa):
SSSNSTGSYTPNGIKAGVSGDDPLSFLQGHIGWYYDWNATPSGSASGASAVNMLWGAGTVDSTDASRLSAFKALTTAPQYIIGFEEPDCSTPGSSNIAVADAASLWDSTIAPWKDQGSILISPSMCHQAAEEYTKWLSAFSSQISTSWDITNLHINKNSMDGVKTDIDYYYNTYGKPIWVTEFACVDDSTDFVPCTDQSEINTFINDIVALFESDDRVQAYAYSTGEGLSPEWDMISNGALTESGQTYLTAISQYH